Protein AF-A0A0M4CS34-F1 (afdb_monomer)

pLDDT: mean 76.52, std 19.03, range [37.66, 98.19]

Sequence (220 aa):
MRAPSSALLLTALFAYSAVMISLTMLKSFFVIGLLWVPGAHRHRSISVVPLDDFVESGSWFSPLFGYGGNFAFFVPFGVLLYALLKVSGEKHDEIAGTTQARNVVLKTTLIGAGFSLVIEVAQYLFRLGYSDIDDIIFNTLGAACGAVIAKFCGPRLYKVWVWLASALAVVFAILVALGPRLGDPDKVVELSSEAQTASRESTPPDSASAAPISLREEIY

Radius of gyration: 25.36 Å; Cα contacts (8 Å, |Δi|>4): 216; chains: 1; bounding box: 74×35×86 Å

Structure (mmCIF, N/CA/C/O backbone):
data_AF-A0A0M4CS34-F1
#
_entry.id   AF-A0A0M4CS34-F1
#
loop_
_atom_site.group_PDB
_atom_site.id
_atom_site.type_symbol
_atom_site.label_atom_id
_atom_site.label_alt_id
_atom_site.label_comp_id
_atom_site.label_asym_id
_atom_site.label_entity_id
_atom_site.label_seq_id
_atom_site.pdbx_PDB_ins_code
_atom_site.Cartn_x
_atom_site.Cartn_y
_atom_site.Cartn_z
_atom_site.occupancy
_atom_site.B_iso_or_equiv
_atom_site.auth_seq_id
_atom_site.auth_comp_id
_atom_site.auth_asym_id
_atom_site.auth_atom_id
_atom_site.pdbx_PDB_model_num
ATOM 1 N N . MET A 1 1 ? -23.239 1.021 10.824 1.00 60.56 1 MET A N 1
ATOM 2 C CA . MET A 1 1 ? -22.563 -0.249 10.466 1.00 60.56 1 MET A CA 1
ATOM 3 C C . MET A 1 1 ? -21.329 -0.437 11.342 1.00 60.56 1 MET A C 1
ATOM 5 O O . MET A 1 1 ? -20.560 0.509 11.451 1.00 60.56 1 MET A O 1
ATOM 9 N N . ARG A 1 2 ? -21.154 -1.614 11.964 1.00 77.19 2 ARG A N 1
ATOM 10 C CA . ARG A 1 2 ? -19.943 -1.974 12.737 1.00 77.19 2 ARG A CA 1
ATOM 11 C C . ARG A 1 2 ? -18.725 -2.124 11.819 1.00 77.19 2 ARG A C 1
ATOM 13 O O . ARG A 1 2 ? -18.918 -2.480 10.656 1.00 77.19 2 ARG A O 1
ATOM 20 N N . ALA A 1 3 ? -17.522 -1.875 12.336 1.00 85.00 3 ALA A N 1
ATOM 21 C CA . ALA A 1 3 ? -16.258 -2.140 11.644 1.00 85.00 3 ALA A CA 1
ATOM 22 C C . ALA A 1 3 ? -16.147 -3.625 11.219 1.00 85.00 3 ALA A C 1
ATOM 24 O O . ALA A 1 3 ? -16.807 -4.476 11.826 1.00 85.00 3 ALA A O 1
ATOM 25 N N . PRO A 1 4 ? -15.372 -3.959 10.169 1.00 91.31 4 PRO A N 1
ATOM 26 C CA . PRO A 1 4 ? -15.050 -5.351 9.854 1.00 91.31 4 PRO A CA 1
ATOM 27 C C . PRO A 1 4 ? -14.252 -6.003 10.996 1.00 91.31 4 PRO A C 1
ATOM 29 O O . PRO A 1 4 ? -13.632 -5.314 11.805 1.00 91.31 4 PRO A O 1
ATOM 32 N N . SER A 1 5 ? -14.271 -7.336 11.075 1.00 93.50 5 SER A N 1
ATOM 33 C CA . SER A 1 5 ? -13.477 -8.063 12.070 1.00 93.50 5 SER A CA 1
ATOM 34 C C . SER A 1 5 ? -11.976 -7.933 11.781 1.00 93.50 5 SER A C 1
ATOM 36 O O . SER A 1 5 ? -11.568 -7.820 10.624 1.00 93.50 5 SER A O 1
ATOM 38 N N . SER A 1 6 ? -11.138 -8.003 12.824 1.00 93.50 6 SER A N 1
ATOM 39 C CA . SER A 1 6 ? -9.672 -7.991 12.678 1.00 93.50 6 SER A CA 1
ATOM 40 C C . SER A 1 6 ? -9.173 -9.090 11.736 1.00 93.50 6 SER A C 1
ATOM 42 O O . SER A 1 6 ? -8.264 -8.849 10.954 1.00 93.50 6 SER A O 1
ATOM 44 N N . ALA A 1 7 ? -9.799 -10.273 11.766 1.00 95.06 7 ALA A N 1
ATOM 45 C CA . ALA A 1 7 ? -9.441 -11.380 10.884 1.00 95.06 7 ALA A CA 1
ATOM 46 C C . ALA A 1 7 ? -9.687 -11.032 9.409 1.00 95.06 7 ALA A C 1
ATOM 48 O O . ALA A 1 7 ? -8.809 -11.23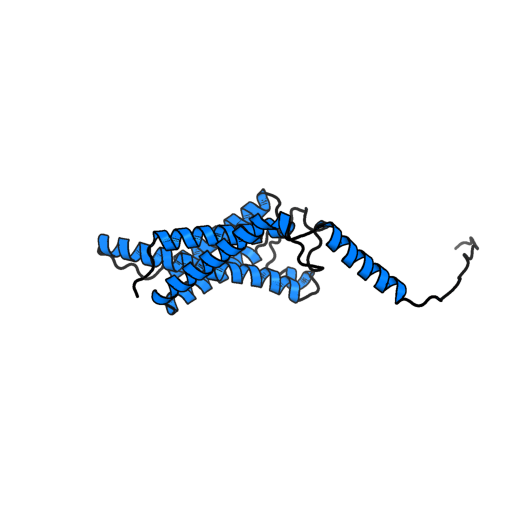6 8.583 1.00 95.06 7 ALA A O 1
ATOM 49 N N . LEU A 1 8 ? -10.836 -10.425 9.089 1.00 95.56 8 LEU A N 1
ATOM 50 C CA . LEU A 1 8 ? -11.153 -10.016 7.721 1.00 95.56 8 LEU A CA 1
ATOM 51 C C . LEU A 1 8 ? -10.202 -8.921 7.215 1.00 95.56 8 LEU A C 1
ATOM 53 O O . LEU A 1 8 ? -9.762 -8.965 6.070 1.00 95.56 8 LEU A O 1
ATOM 57 N N . LEU A 1 9 ? -9.864 -7.955 8.077 1.00 96.69 9 LEU A N 1
ATOM 58 C CA . LEU A 1 9 ? -8.871 -6.922 7.771 1.00 96.69 9 LEU A CA 1
ATOM 59 C C . LEU A 1 9 ? -7.487 -7.523 7.519 1.00 96.69 9 LEU A C 1
ATOM 61 O O . LEU A 1 9 ? -6.829 -7.135 6.560 1.00 96.69 9 LEU A O 1
ATOM 65 N N . LEU A 1 10 ? -7.069 -8.482 8.347 1.00 97.12 10 LEU A N 1
ATOM 66 C CA . LEU A 1 10 ? -5.798 -9.182 8.191 1.00 97.12 10 LEU A CA 1
ATOM 67 C C . LEU A 1 10 ? -5.754 -9.980 6.883 1.00 97.12 10 LEU A C 1
ATOM 69 O O . LEU A 1 10 ? -4.770 -9.890 6.157 1.00 97.12 10 LEU A O 1
ATOM 73 N N . THR A 1 11 ? -6.822 -10.711 6.551 1.00 97.38 11 THR A N 1
ATOM 74 C CA . THR A 1 11 ? -6.917 -11.458 5.290 1.00 97.38 11 THR A CA 1
ATOM 75 C C . THR A 1 11 ? -6.851 -10.528 4.081 1.00 97.38 11 THR A C 1
ATOM 77 O O . THR A 1 11 ? -6.089 -10.794 3.156 1.00 97.38 11 THR A O 1
ATOM 80 N N . ALA A 1 12 ? -7.602 -9.422 4.090 1.00 97.31 12 ALA A N 1
ATOM 81 C CA . ALA A 1 12 ? -7.579 -8.452 2.998 1.00 97.31 12 ALA A CA 1
ATOM 82 C C . ALA A 1 12 ? -6.213 -7.766 2.863 1.00 97.31 12 ALA A C 1
ATOM 84 O O . ALA A 1 12 ? -5.724 -7.605 1.748 1.00 97.31 12 ALA A O 1
ATOM 85 N N . LEU A 1 13 ? -5.581 -7.404 3.986 1.00 97.88 13 LEU A N 1
ATOM 86 C CA . LEU A 1 13 ? -4.232 -6.843 4.006 1.00 97.88 13 LEU A CA 1
ATOM 87 C C . LEU A 1 13 ? -3.225 -7.827 3.410 1.00 97.88 13 LEU A C 1
ATOM 89 O O . LEU A 1 13 ? -2.469 -7.446 2.528 1.00 97.88 13 LEU A O 1
ATOM 93 N N . PHE A 1 14 ? -3.251 -9.091 3.836 1.00 97.31 14 PHE A N 1
ATOM 94 C CA . PHE A 1 14 ? -2.357 -10.121 3.313 1.00 97.31 14 PHE A CA 1
ATOM 95 C C . PHE A 1 14 ? -2.558 -10.348 1.809 1.00 97.31 14 PHE A C 1
ATOM 97 O O . PHE A 1 14 ? -1.589 -10.349 1.053 1.00 97.31 14 PHE A O 1
ATOM 104 N N . ALA A 1 15 ? -3.811 -10.485 1.362 1.00 96.56 15 ALA A N 1
ATOM 105 C CA . ALA A 1 15 ? -4.134 -10.664 -0.050 1.00 96.56 15 ALA A CA 1
ATOM 106 C C . ALA A 1 15 ? -3.674 -9.465 -0.895 1.00 96.56 15 ALA A C 1
ATOM 108 O O . ALA A 1 15 ? -3.043 -9.647 -1.933 1.00 96.56 15 ALA A O 1
ATOM 109 N N . TYR A 1 16 ? -3.926 -8.240 -0.428 1.00 97.19 16 TYR A N 1
ATOM 110 C CA . TYR A 1 16 ? -3.472 -7.025 -1.100 1.00 97.19 16 TYR A CA 1
ATOM 111 C C . TYR A 1 16 ? -1.946 -6.914 -1.126 1.00 97.19 16 TYR A C 1
ATOM 113 O O . TYR A 1 16 ? -1.374 -6.614 -2.168 1.00 97.19 16 TYR A O 1
ATOM 121 N N . SER A 1 17 ? -1.271 -7.204 -0.010 1.00 95.94 17 SER A N 1
ATOM 122 C CA . SER A 1 17 ? 0.190 -7.229 0.057 1.00 95.94 17 SER A CA 1
ATOM 123 C C . SER A 1 17 ? 0.785 -8.243 -0.915 1.00 95.94 17 SER A C 1
ATOM 125 O O . SER A 1 17 ? 1.790 -7.935 -1.541 1.00 95.94 17 SER A O 1
ATOM 127 N N . ALA A 1 18 ? 0.161 -9.411 -1.101 1.00 93.62 18 ALA A N 1
ATOM 128 C CA . ALA A 1 18 ? 0.607 -10.394 -2.086 1.00 93.62 18 ALA A CA 1
ATOM 129 C C . ALA A 1 18 ? 0.491 -9.864 -3.526 1.00 93.62 18 ALA A C 1
ATOM 131 O O . ALA A 1 18 ? 1.426 -10.029 -4.308 1.00 93.62 18 ALA A O 1
ATOM 132 N N . VAL A 1 19 ? -0.610 -9.182 -3.867 1.00 92.38 19 VAL A N 1
ATOM 133 C CA . VAL A 1 19 ? -0.766 -8.506 -5.170 1.00 92.38 19 VAL A CA 1
ATOM 134 C C . VAL A 1 19 ? 0.295 -7.427 -5.344 1.00 92.38 19 VAL A C 1
ATOM 136 O O . VAL A 1 19 ? 0.973 -7.394 -6.364 1.00 92.38 19 VAL A O 1
ATOM 139 N N . MET A 1 20 ? 0.462 -6.568 -4.340 1.00 91.44 20 MET A N 1
ATOM 140 C CA . MET A 1 20 ? 1.410 -5.461 -4.367 1.00 91.44 20 MET A CA 1
ATOM 141 C C . MET A 1 20 ? 2.844 -5.959 -4.553 1.00 91.44 20 MET A C 1
ATOM 143 O O . MET A 1 20 ? 3.502 -5.526 -5.488 1.00 91.44 20 MET A O 1
ATOM 147 N N . ILE A 1 21 ? 3.289 -6.921 -3.733 1.00 89.00 21 ILE A N 1
ATOM 148 C CA . ILE A 1 21 ? 4.596 -7.582 -3.864 1.00 89.00 21 ILE A CA 1
ATOM 149 C C . ILE A 1 21 ? 4.744 -8.198 -5.254 1.00 89.00 21 ILE A C 1
ATOM 151 O O . ILE A 1 21 ? 5.795 -8.076 -5.877 1.00 89.00 21 ILE A O 1
ATOM 155 N N . SER A 1 22 ? 3.694 -8.851 -5.758 1.00 86.12 22 SER A N 1
ATOM 156 C CA . SER A 1 22 ? 3.752 -9.451 -7.087 1.00 86.12 22 SER A CA 1
ATOM 157 C C . SER A 1 22 ? 3.984 -8.380 -8.151 1.00 86.12 22 SER A C 1
ATOM 159 O O . SER A 1 22 ? 4.877 -8.521 -8.971 1.00 86.12 22 SER A O 1
ATOM 161 N N . LEU A 1 23 ? 3.245 -7.273 -8.121 1.00 81.62 23 LEU A N 1
ATOM 162 C CA . LEU A 1 23 ? 3.381 -6.198 -9.106 1.00 81.62 23 LEU A CA 1
ATOM 163 C C . LEU A 1 23 ? 4.698 -5.415 -8.976 1.00 81.62 23 LEU A C 1
ATOM 165 O O . LEU A 1 23 ? 5.234 -4.976 -9.992 1.00 81.62 23 LEU A O 1
ATOM 169 N N . THR A 1 24 ? 5.248 -5.259 -7.767 1.00 77.06 24 THR A N 1
ATOM 170 C CA . THR A 1 24 ? 6.527 -4.559 -7.553 1.00 77.06 24 THR A CA 1
ATOM 171 C C . THR A 1 24 ? 7.737 -5.433 -7.879 1.00 77.06 24 THR A C 1
ATOM 173 O O . THR A 1 24 ? 8.716 -4.937 -8.433 1.00 77.06 24 THR A O 1
ATOM 176 N N . MET A 1 25 ? 7.678 -6.740 -7.600 1.00 71.25 25 MET A N 1
ATOM 177 C CA . MET A 1 25 ? 8.789 -7.671 -7.846 1.00 71.25 25 MET A CA 1
ATOM 178 C C . MET A 1 25 ? 8.748 -8.314 -9.239 1.00 71.25 25 MET A C 1
ATOM 180 O O . MET A 1 25 ? 9.804 -8.598 -9.799 1.00 71.25 25 MET A O 1
ATOM 184 N N . LEU A 1 26 ? 7.564 -8.531 -9.828 1.00 62.56 26 LEU A N 1
ATOM 185 C CA . LEU A 1 26 ? 7.421 -9.071 -11.191 1.00 62.56 26 LEU A CA 1
ATOM 186 C C . LEU A 1 26 ? 7.382 -7.982 -12.272 1.00 62.56 26 LEU A C 1
ATOM 188 O O . LEU A 1 26 ? 7.149 -8.298 -13.438 1.00 62.56 26 LEU A O 1
ATOM 192 N N . LYS A 1 27 ? 7.646 -6.713 -11.935 1.00 59.00 27 LYS A N 1
ATOM 193 C CA . LYS A 1 27 ? 7.733 -5.607 -12.908 1.00 59.00 27 LYS A CA 1
ATOM 194 C C . LYS A 1 27 ? 8.716 -5.923 -14.051 1.00 59.00 27 LYS A C 1
ATOM 196 O O . LYS A 1 27 ? 8.474 -5.559 -15.192 1.00 59.00 27 LYS A O 1
ATOM 201 N N . SER A 1 28 ? 9.754 -6.713 -13.768 1.00 47.69 28 SER A N 1
ATOM 202 C CA . SER A 1 28 ? 10.736 -7.224 -14.737 1.00 47.69 28 SER A CA 1
ATOM 203 C C . SER A 1 28 ? 10.210 -8.286 -15.721 1.00 47.69 28 SER A C 1
ATOM 205 O O . SER A 1 28 ? 10.886 -8.574 -16.709 1.00 47.69 28 SER A O 1
ATOM 207 N N . PHE A 1 29 ? 9.016 -8.845 -15.498 1.00 45.47 29 PHE A N 1
ATOM 208 C CA . PHE A 1 29 ? 8.380 -9.855 -16.356 1.00 45.47 29 PHE A CA 1
ATOM 209 C C . PHE A 1 29 ? 7.168 -9.325 -17.145 1.00 45.47 29 PHE A C 1
ATOM 211 O O . PHE A 1 29 ? 6.714 -10.002 -18.066 1.00 45.47 29 PHE A O 1
ATOM 218 N N . PHE A 1 30 ? 6.651 -8.129 -16.830 1.00 43.69 30 PHE A N 1
ATOM 219 C CA . PHE A 1 30 ? 5.511 -7.522 -17.528 1.00 43.69 30 PHE A CA 1
ATOM 220 C C . PHE A 1 30 ? 5.966 -6.390 -18.459 1.00 43.69 30 PHE A C 1
ATOM 222 O O . PHE A 1 30 ? 6.370 -5.321 -18.012 1.00 43.69 30 PHE A O 1
ATOM 229 N N . VAL A 1 31 ? 5.858 -6.607 -19.772 1.00 41.91 31 VAL A N 1
ATOM 230 C CA . VAL A 1 31 ? 6.093 -5.575 -20.793 1.00 41.91 31 VAL A CA 1
ATOM 231 C C . VAL A 1 31 ? 4.802 -4.788 -21.003 1.00 41.91 31 VAL A C 1
ATOM 233 O O . VAL A 1 31 ? 3.863 -5.279 -21.627 1.00 41.91 31 VAL A O 1
ATOM 236 N N . ILE A 1 32 ? 4.735 -3.560 -20.494 1.00 44.47 32 ILE A N 1
ATOM 237 C CA . ILE A 1 32 ? 3.656 -2.628 -20.848 1.00 44.47 32 ILE A CA 1
ATOM 238 C C . ILE A 1 32 ? 4.088 -1.876 -22.120 1.00 44.47 32 ILE A C 1
ATOM 240 O O . ILE A 1 32 ? 4.654 -0.790 -22.053 1.00 44.47 32 ILE A O 1
ATOM 244 N N . GLY A 1 33 ? 3.856 -2.461 -23.300 1.00 48.59 33 GLY A N 1
ATOM 245 C CA . GLY A 1 33 ? 4.145 -1.820 -24.596 1.00 48.59 33 GLY A CA 1
ATOM 246 C C . GLY A 1 33 ? 5.621 -1.417 -24.793 1.00 48.59 33 GLY A C 1
ATOM 247 O O . GLY A 1 33 ? 6.521 -2.160 -24.422 1.00 48.59 33 GLY A O 1
ATOM 248 N N . LEU A 1 34 ? 5.872 -0.229 -25.365 1.00 43.72 34 LEU A N 1
ATOM 249 C CA . LEU A 1 34 ? 7.216 0.359 -25.556 1.00 43.72 34 LEU A CA 1
ATOM 250 C C . LEU A 1 34 ? 7.836 0.957 -24.270 1.00 43.72 34 LEU A C 1
ATOM 252 O O . LEU A 1 34 ? 8.948 1.473 -24.326 1.00 43.72 34 LEU A O 1
ATOM 256 N N . LEU A 1 35 ? 7.144 0.921 -23.121 1.00 44.75 35 LEU A N 1
ATOM 257 C CA . LEU A 1 35 ? 7.610 1.549 -21.870 1.00 44.75 35 LEU A CA 1
ATOM 258 C C . LEU A 1 35 ? 8.6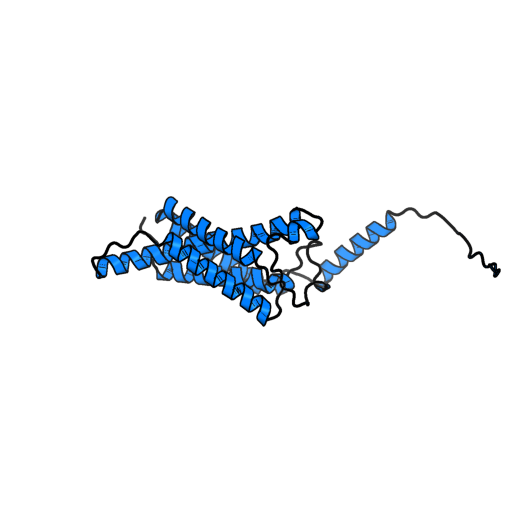75 0.730 -21.127 1.00 44.75 35 LEU A C 1
ATOM 260 O O . LEU A 1 35 ? 9.298 1.246 -20.205 1.00 44.75 35 LEU A O 1
ATOM 264 N N . TRP A 1 36 ? 8.875 -0.541 -21.487 1.00 45.31 36 TRP A N 1
ATOM 265 C CA . TRP A 1 36 ? 9.752 -1.450 -20.748 1.00 45.31 36 TRP A CA 1
ATOM 266 C C . TRP A 1 36 ? 10.590 -2.294 -21.708 1.00 45.31 36 TRP A C 1
ATOM 268 O O . TRP A 1 36 ? 10.045 -3.109 -22.447 1.00 45.31 36 TRP A O 1
ATOM 278 N N . VAL A 1 37 ? 11.919 -2.139 -21.683 1.00 50.78 37 VAL A N 1
ATOM 279 C CA . VAL A 1 37 ? 12.853 -3.009 -22.419 1.00 50.78 37 VAL A CA 1
ATOM 280 C C . VAL A 1 37 ? 13.395 -4.070 -21.449 1.00 50.78 37 VAL A C 1
ATOM 282 O O . VAL A 1 37 ? 14.227 -3.745 -20.597 1.00 50.78 37 VAL A O 1
ATOM 285 N N . PRO A 1 38 ? 12.977 -5.349 -21.554 1.00 49.97 38 PRO A N 1
ATOM 286 C CA . PRO A 1 38 ? 13.363 -6.410 -20.611 1.00 49.97 38 PRO A CA 1
ATOM 287 C C . PRO A 1 38 ? 14.878 -6.643 -20.516 1.00 49.97 38 PRO A C 1
ATOM 289 O O . PRO A 1 38 ? 15.381 -7.095 -19.489 1.00 49.97 38 PRO A O 1
ATOM 292 N N . GLY A 1 39 ? 15.614 -6.325 -21.588 1.00 48.72 39 GLY A N 1
ATOM 293 C CA . GLY A 1 39 ? 17.062 -6.517 -21.685 1.00 48.72 39 GLY A CA 1
ATOM 294 C C . GLY A 1 39 ? 17.905 -5.555 -20.841 1.00 48.72 39 GLY A C 1
ATOM 295 O O . GLY A 1 39 ? 19.047 -5.883 -20.539 1.00 48.72 39 GLY A O 1
ATOM 296 N N . ALA A 1 40 ? 17.359 -4.410 -20.415 1.00 50.78 40 ALA A N 1
ATOM 297 C CA . ALA A 1 40 ? 18.118 -3.382 -19.691 1.00 50.78 40 ALA A CA 1
ATOM 298 C C . ALA A 1 40 ? 18.180 -3.597 -18.161 1.00 50.78 40 ALA A C 1
ATOM 300 O O . ALA A 1 40 ? 18.940 -2.920 -17.482 1.00 50.78 40 ALA A O 1
ATOM 301 N N . HIS A 1 41 ? 17.405 -4.538 -17.604 1.00 47.72 41 HIS A N 1
ATOM 302 C CA . HIS A 1 41 ? 17.133 -4.605 -16.156 1.00 47.72 41 HIS A CA 1
ATOM 303 C C . HIS A 1 41 ? 17.713 -5.839 -15.433 1.00 47.72 41 HIS A C 1
ATOM 305 O O . HIS A 1 41 ? 17.336 -6.134 -14.303 1.00 47.72 41 HIS A O 1
ATOM 311 N N . ARG A 1 42 ? 18.661 -6.572 -16.038 1.00 49.00 42 ARG A N 1
ATOM 312 C CA . ARG A 1 42 ? 19.405 -7.661 -15.360 1.00 49.00 42 ARG A CA 1
ATOM 313 C C . ARG A 1 42 ? 20.716 -7.184 -14.726 1.00 49.00 42 ARG A C 1
ATOM 315 O O . ARG A 1 42 ? 21.711 -7.909 -14.759 1.00 49.00 42 ARG A O 1
ATOM 322 N N . HIS A 1 43 ? 20.775 -5.963 -14.207 1.00 47.91 43 HIS A N 1
ATOM 323 C CA . HIS A 1 43 ? 21.965 -5.437 -13.531 1.00 47.91 43 HIS A CA 1
ATOM 324 C C . HIS A 1 43 ? 21.613 -5.078 -12.088 1.00 47.91 43 HIS A C 1
ATOM 326 O O . HIS A 1 43 ? 20.528 -4.584 -11.807 1.00 47.91 43 HIS A O 1
ATOM 332 N N . ARG A 1 44 ? 22.517 -5.409 -11.158 1.00 54.34 44 ARG A N 1
ATOM 333 C CA . ARG A 1 44 ? 22.397 -5.040 -9.745 1.00 54.34 44 ARG A CA 1
ATOM 334 C C . ARG A 1 44 ? 22.848 -3.592 -9.616 1.00 54.34 44 ARG A C 1
ATOM 336 O O . ARG A 1 44 ? 24.049 -3.335 -9.592 1.00 54.34 44 ARG A O 1
ATOM 343 N N . SER A 1 45 ? 21.896 -2.685 -9.528 1.00 59.72 45 SER A N 1
ATOM 344 C CA . SER A 1 45 ? 22.121 -1.255 -9.351 1.00 59.72 45 SER A CA 1
ATOM 345 C C . SER A 1 45 ? 21.382 -0.781 -8.105 1.00 59.72 45 SER A C 1
ATOM 347 O O . SER A 1 45 ? 20.289 -1.255 -7.787 1.00 59.72 45 SER A O 1
ATOM 349 N N . ILE A 1 46 ? 22.038 0.101 -7.358 1.00 59.59 46 ILE A N 1
ATOM 350 C CA . ILE A 1 46 ? 21.466 0.769 -6.194 1.00 59.59 46 ILE A CA 1
ATOM 351 C C . ILE A 1 46 ? 21.483 2.257 -6.520 1.00 59.59 46 ILE A C 1
ATOM 353 O O . ILE A 1 46 ? 22.566 2.796 -6.758 1.00 59.59 46 ILE A O 1
ATOM 357 N N . SER A 1 47 ? 20.316 2.898 -6.503 1.00 68.00 47 SER A N 1
ATOM 358 C CA . SER A 1 47 ? 20.228 4.356 -6.468 1.00 68.00 47 SER A CA 1
ATOM 359 C C . SER A 1 47 ? 20.118 4.804 -5.014 1.00 68.00 47 SER A C 1
ATOM 361 O O . SER A 1 47 ? 19.212 4.405 -4.284 1.00 68.00 47 SER A O 1
ATOM 363 N N . VAL A 1 48 ? 21.099 5.581 -4.556 1.00 71.06 48 VAL A N 1
ATOM 364 C CA . VAL A 1 48 ? 21.112 6.159 -3.197 1.00 71.06 48 VAL A CA 1
ATOM 365 C C . VAL A 1 48 ? 20.877 7.670 -3.245 1.00 71.06 48 VAL A C 1
ATOM 367 O O . VAL A 1 48 ? 20.722 8.301 -2.200 1.00 71.06 48 VAL A O 1
ATOM 370 N N . VAL A 1 49 ? 20.884 8.260 -4.442 1.00 70.81 49 VAL A N 1
ATOM 371 C CA . VAL A 1 49 ? 20.644 9.685 -4.650 1.00 70.81 49 VAL A CA 1
ATOM 372 C C . VAL A 1 49 ? 19.134 9.868 -4.787 1.00 70.81 49 VAL A C 1
ATOM 374 O O . VAL A 1 49 ? 18.553 9.330 -5.721 1.00 70.81 49 VAL A O 1
ATOM 377 N N . PRO A 1 50 ? 18.473 10.590 -3.868 1.00 72.56 50 PRO A N 1
ATOM 378 C CA . PRO A 1 50 ? 17.042 10.817 -3.988 1.00 72.56 50 PRO A CA 1
ATOM 379 C C . PRO A 1 50 ? 16.722 11.655 -5.228 1.00 72.56 50 PRO A C 1
ATOM 381 O O . PRO A 1 50 ? 17.381 12.671 -5.466 1.00 72.56 50 PRO A O 1
ATOM 384 N N . LEU A 1 51 ? 15.654 11.287 -5.933 1.00 72.06 51 LEU A N 1
ATOM 385 C CA . LEU A 1 51 ? 15.108 11.960 -7.114 1.00 72.06 51 LEU A CA 1
ATOM 386 C C . LEU A 1 51 ? 16.035 11.960 -8.341 1.00 72.06 51 LEU A C 1
ATOM 388 O O . LEU A 1 51 ? 15.887 12.821 -9.214 1.00 72.06 51 LEU A O 1
ATOM 392 N N . ASP A 1 52 ? 16.965 11.009 -8.425 1.00 71.19 52 ASP A N 1
ATOM 393 C CA . ASP A 1 52 ? 17.951 10.924 -9.513 1.00 71.19 52 ASP A CA 1
ATOM 394 C C . ASP A 1 52 ? 17.285 10.695 -10.882 1.00 71.19 52 ASP A C 1
ATOM 396 O O . ASP A 1 52 ? 17.667 11.305 -11.886 1.00 71.19 52 ASP A O 1
ATOM 400 N N . ASP A 1 53 ? 16.177 9.941 -10.919 1.00 62.75 53 ASP A N 1
ATOM 401 C CA . ASP A 1 53 ? 15.460 9.646 -12.166 1.00 62.75 53 ASP A CA 1
ATOM 402 C C . ASP A 1 53 ? 14.901 10.906 -12.846 1.00 62.75 53 ASP A C 1
ATOM 404 O O . ASP A 1 53 ? 14.749 10.934 -14.072 1.00 62.75 53 ASP A O 1
ATOM 408 N N . PHE A 1 54 ? 14.593 11.974 -12.096 1.00 61.75 54 PHE A N 1
ATOM 409 C CA . PHE A 1 54 ? 14.157 13.246 -12.693 1.00 61.75 54 PHE A CA 1
ATOM 410 C C . PHE A 1 54 ? 15.272 13.945 -13.474 1.00 61.75 54 PHE A C 1
ATOM 412 O O . PHE A 1 54 ? 14.977 14.744 -14.366 1.00 61.75 54 PHE A O 1
ATOM 419 N N . VAL A 1 55 ? 16.530 13.660 -13.142 1.00 64.25 55 VAL A N 1
ATOM 420 C CA . VAL A 1 55 ? 17.710 14.260 -13.764 1.00 64.25 55 VAL A CA 1
ATOM 421 C C . VAL A 1 55 ? 18.233 13.367 -14.891 1.00 64.25 55 VAL A C 1
ATOM 423 O O . VAL A 1 55 ? 18.585 13.882 -15.952 1.00 64.25 55 VAL A O 1
ATOM 426 N N . GLU A 1 56 ? 18.224 12.044 -14.708 1.00 61.28 56 GLU A N 1
ATOM 427 C CA . GLU A 1 56 ? 18.818 11.097 -15.661 1.00 61.28 56 GLU A CA 1
ATOM 428 C C . GLU A 1 56 ? 17.885 10.651 -16.799 1.00 61.28 56 GLU A C 1
ATOM 430 O O . GLU A 1 56 ? 18.337 10.445 -17.926 1.00 61.28 56 GLU A O 1
ATOM 435 N N . SER A 1 57 ? 16.577 10.505 -16.557 1.00 59.12 57 SER A N 1
ATOM 436 C CA . SER A 1 57 ? 15.690 9.794 -17.501 1.00 59.12 57 SER A CA 1
ATOM 437 C C . SER A 1 57 ? 15.323 10.573 -18.773 1.00 59.12 57 SER A C 1
ATOM 439 O O . SER A 1 57 ? 14.694 10.019 -19.678 1.00 59.12 57 SER A O 1
ATOM 441 N N . GLY A 1 58 ? 15.645 11.870 -18.848 1.00 60.62 58 GLY A N 1
ATOM 442 C CA . GLY A 1 58 ? 15.286 12.744 -19.973 1.00 60.62 58 GLY A CA 1
ATOM 443 C C . GLY A 1 58 ? 13.773 12.927 -20.198 1.00 60.62 58 GLY A C 1
ATOM 444 O O . GLY A 1 58 ? 13.378 13.639 -21.122 1.00 60.62 58 GLY A O 1
ATOM 445 N N . SER A 1 59 ? 12.911 12.318 -19.368 1.00 69.44 59 SER A N 1
ATOM 446 C CA . SER A 1 59 ? 11.450 12.415 -19.444 1.00 69.44 59 SER A CA 1
ATOM 447 C C . SER A 1 59 ? 10.839 12.571 -18.050 1.00 69.44 59 SER A C 1
ATOM 449 O O . SER A 1 59 ? 11.130 11.814 -17.135 1.00 69.44 59 SER A O 1
ATOM 451 N N . TRP A 1 60 ? 9.915 13.512 -17.882 1.00 70.25 60 TRP A N 1
ATOM 452 C CA . TRP A 1 60 ? 9.218 13.715 -16.603 1.00 70.25 60 TRP A CA 1
ATOM 453 C C . TRP A 1 60 ? 8.177 12.619 -16.295 1.00 70.25 60 TRP A C 1
ATOM 455 O O . TRP A 1 60 ? 7.687 12.525 -15.170 1.00 70.25 60 TRP A O 1
ATOM 465 N N . PHE A 1 61 ? 7.821 11.796 -17.289 1.00 70.88 61 PHE A N 1
ATOM 466 C CA . PHE A 1 61 ? 6.766 10.785 -17.184 1.00 70.88 61 PHE A CA 1
ATOM 467 C C . PHE A 1 61 ? 7.235 9.496 -16.495 1.00 70.88 61 PHE A C 1
ATOM 469 O O . PHE A 1 61 ? 6.489 8.933 -15.693 1.00 70.88 61 PHE A O 1
ATOM 476 N N . SER A 1 62 ? 8.463 9.040 -16.766 1.00 68.88 62 SER A N 1
ATOM 477 C CA . SER A 1 62 ? 9.006 7.811 -16.163 1.00 68.88 62 SER A CA 1
ATOM 478 C C . SER A 1 62 ? 9.128 7.901 -14.631 1.00 68.88 62 SER A C 1
ATOM 480 O O . SER A 1 62 ? 8.567 7.036 -13.951 1.00 68.88 62 SER A O 1
ATOM 482 N N . PRO A 1 63 ? 9.720 8.971 -14.057 1.00 72.19 63 PRO A N 1
ATOM 483 C CA . PRO A 1 63 ? 9.813 9.131 -12.605 1.00 72.19 63 PRO A CA 1
ATOM 484 C C . PRO A 1 63 ? 8.432 9.282 -11.958 1.00 72.19 63 PRO A C 1
ATOM 486 O O . PRO A 1 63 ? 8.157 8.700 -10.912 1.00 72.19 63 PRO A O 1
ATOM 489 N N . LEU A 1 64 ? 7.505 10.001 -12.609 1.00 75.31 64 LEU A N 1
ATOM 490 C CA . LEU A 1 64 ? 6.131 10.140 -12.120 1.00 75.31 64 LEU A CA 1
ATOM 491 C C . LEU A 1 64 ? 5.421 8.783 -12.020 1.00 75.31 64 LEU A C 1
ATOM 493 O O . LEU A 1 64 ? 4.717 8.531 -11.043 1.00 75.31 64 LEU A O 1
ATOM 497 N N . PHE A 1 65 ? 5.593 7.908 -13.013 1.00 74.50 65 PHE A N 1
ATOM 498 C CA . PHE A 1 65 ? 4.990 6.578 -13.000 1.00 74.50 65 PHE A CA 1
ATOM 499 C C . PHE A 1 65 ? 5.670 5.639 -11.990 1.00 74.50 65 PHE A C 1
ATOM 501 O O . PHE A 1 65 ? 4.986 4.842 -11.346 1.00 74.50 65 PHE A O 1
ATOM 508 N N . GLY A 1 66 ? 6.990 5.749 -11.814 1.00 79.50 66 GLY A N 1
ATOM 509 C CA . GLY A 1 66 ? 7.743 5.026 -10.787 1.00 79.50 66 GLY A CA 1
ATOM 510 C C . GLY A 1 66 ? 7.308 5.425 -9.378 1.00 79.50 66 GLY A C 1
ATOM 511 O O . GLY A 1 66 ? 6.605 4.675 -8.695 1.00 79.50 66 GLY A O 1
ATOM 512 N N . TYR A 1 67 ? 7.646 6.651 -8.985 1.00 83.44 67 TYR A N 1
ATOM 513 C CA . TYR A 1 67 ? 7.388 7.194 -7.653 1.00 83.44 67 TYR A CA 1
ATOM 514 C C . TYR A 1 67 ? 5.895 7.263 -7.327 1.00 83.44 67 TYR A C 1
ATOM 516 O O . TYR A 1 67 ? 5.457 6.879 -6.239 1.00 83.44 67 TYR A O 1
ATOM 524 N N . GLY A 1 68 ? 5.085 7.711 -8.291 1.00 84.62 68 GLY A N 1
ATOM 525 C CA . GLY A 1 68 ? 3.636 7.791 -8.142 1.00 84.62 68 GLY A CA 1
ATOM 526 C C . GLY A 1 68 ? 2.985 6.417 -7.999 1.00 84.62 68 GLY A C 1
ATOM 527 O O . GLY A 1 68 ? 2.070 6.265 -7.190 1.00 84.62 68 GLY A O 1
ATOM 528 N N . GLY A 1 69 ? 3.473 5.405 -8.723 1.00 86.81 69 GLY A N 1
ATOM 529 C CA . GLY A 1 69 ? 2.993 4.028 -8.600 1.00 86.81 69 GLY A CA 1
ATOM 530 C C . GLY A 1 69 ? 3.276 3.433 -7.220 1.00 86.81 69 GLY A C 1
ATOM 531 O O . GLY A 1 69 ? 2.377 2.872 -6.593 1.00 86.81 69 GLY A O 1
ATOM 532 N N . ASN A 1 70 ? 4.493 3.626 -6.716 1.00 90.44 70 ASN A N 1
ATOM 533 C CA . ASN A 1 70 ? 4.924 3.162 -5.396 1.00 90.44 70 ASN A CA 1
ATOM 534 C C . ASN A 1 70 ? 4.118 3.819 -4.265 1.00 90.44 70 ASN A C 1
ATOM 536 O O . ASN A 1 70 ? 3.492 3.135 -3.445 1.00 90.44 70 ASN A O 1
ATOM 540 N N . PHE A 1 71 ? 3.972 5.145 -4.318 1.00 93.81 71 PHE A N 1
ATOM 541 C CA . PHE A 1 71 ? 3.065 5.871 -3.430 1.00 93.81 71 PHE A CA 1
ATOM 542 C C . PHE A 1 71 ? 1.628 5.324 -3.492 1.00 93.81 71 PHE A C 1
ATOM 544 O O . PHE A 1 71 ? 1.025 5.030 -2.455 1.00 93.81 71 PHE A O 1
ATOM 551 N N . ALA A 1 72 ? 1.075 5.156 -4.699 1.00 93.06 72 ALA A N 1
ATOM 552 C CA . ALA A 1 72 ? -0.300 4.708 -4.898 1.00 93.06 72 ALA A CA 1
ATOM 553 C C . ALA A 1 72 ? -0.542 3.293 -4.358 1.00 93.06 72 ALA A C 1
ATOM 555 O O . ALA A 1 72 ? -1.585 3.052 -3.750 1.00 93.06 72 ALA A O 1
ATOM 556 N N . PHE A 1 73 ? 0.413 2.372 -4.511 1.00 93.44 73 PHE A N 1
ATOM 557 C CA . PHE A 1 73 ? 0.299 1.020 -3.968 1.00 93.44 73 PHE A CA 1
ATOM 558 C C . PHE A 1 73 ? 0.273 0.997 -2.439 1.00 93.44 73 PHE A C 1
ATOM 560 O O . PHE A 1 73 ? -0.492 0.226 -1.846 1.00 93.44 73 PHE A O 1
ATOM 567 N N . PHE A 1 74 ? 1.046 1.865 -1.790 1.00 97.00 74 PHE A N 1
ATOM 568 C CA . PHE A 1 74 ? 1.109 1.908 -0.334 1.00 97.00 74 PHE A CA 1
ATOM 569 C C . PHE A 1 74 ? -0.071 2.640 0.324 1.00 97.00 74 PHE A C 1
ATOM 571 O O . PHE A 1 74 ? -0.310 2.435 1.517 1.00 97.00 74 PHE A O 1
ATOM 578 N N . VAL A 1 75 ? -0.866 3.426 -0.414 1.00 97.88 75 VAL A N 1
ATOM 579 C CA . VAL A 1 75 ? -2.068 4.081 0.138 1.00 97.88 75 VAL A CA 1
ATOM 580 C C . VAL A 1 75 ? -3.120 3.062 0.614 1.00 97.88 75 VAL A C 1
ATOM 582 O O . VAL A 1 75 ? -3.472 3.098 1.798 1.00 97.88 75 VAL A O 1
ATOM 585 N N . PRO A 1 76 ? -3.614 2.111 -0.209 1.00 97.19 76 PRO A N 1
ATOM 586 C CA . PRO A 1 76 ? -4.564 1.101 0.262 1.00 97.19 76 PRO A CA 1
ATOM 587 C C . PRO A 1 76 ? -3.970 0.190 1.342 1.00 97.19 76 PRO A C 1
ATOM 589 O O . PRO A 1 76 ? -4.668 -0.157 2.298 1.00 97.19 76 PRO A O 1
ATOM 592 N N . PHE A 1 77 ? -2.675 -0.138 1.243 1.00 98.19 77 PHE A N 1
ATOM 593 C CA . PHE A 1 77 ? -1.952 -0.866 2.290 1.00 98.19 77 PHE A CA 1
ATOM 594 C C . PHE A 1 77 ? -2.016 -0.120 3.633 1.00 98.19 77 PHE A C 1
ATOM 596 O O . PHE A 1 77 ? -2.435 -0.692 4.640 1.00 98.19 77 PHE A O 1
ATOM 603 N N . GLY A 1 78 ? -1.685 1.176 3.643 1.00 97.69 78 GLY A N 1
ATOM 604 C CA . GLY A 1 78 ? -1.740 2.028 4.831 1.00 97.69 78 GLY A CA 1
ATOM 605 C C . GLY A 1 78 ? -3.149 2.144 5.410 1.00 97.69 78 GLY A C 1
ATOM 606 O O . GLY A 1 78 ? -3.321 2.099 6.629 1.00 97.69 78 GLY A O 1
ATOM 607 N N . VAL A 1 79 ? -4.179 2.219 4.559 1.00 97.94 79 VAL A N 1
ATOM 608 C CA . VAL A 1 79 ? -5.578 2.230 5.011 1.00 97.94 79 VAL A CA 1
ATOM 609 C C . VAL A 1 79 ? -5.947 0.936 5.741 1.00 97.94 79 VAL A C 1
ATOM 611 O O . VAL A 1 79 ? -6.489 0.982 6.850 1.00 97.94 79 VAL A O 1
ATOM 614 N N . LEU A 1 80 ? -5.663 -0.218 5.129 1.00 97.81 80 LEU A N 1
ATOM 615 C CA . LEU A 1 80 ? -5.989 -1.533 5.687 1.00 97.81 80 LEU A CA 1
ATOM 616 C C . LEU A 1 80 ? -5.218 -1.800 6.982 1.00 97.81 80 LEU A C 1
ATOM 618 O O . LEU A 1 80 ? -5.803 -2.265 7.962 1.00 97.81 80 LEU A O 1
ATOM 622 N N . LEU A 1 81 ? -3.931 -1.449 7.013 1.00 97.81 81 LEU A N 1
ATOM 623 C CA . LEU A 1 81 ? -3.084 -1.603 8.189 1.00 97.81 81 LEU A CA 1
ATOM 624 C C . LEU A 1 81 ? -3.539 -0.697 9.340 1.00 97.81 81 LEU A C 1
ATOM 626 O O . LEU A 1 81 ? -3.673 -1.171 10.469 1.00 97.81 81 LEU A O 1
ATOM 630 N N . TYR A 1 82 ? -3.859 0.573 9.069 1.00 97.12 82 TYR A N 1
ATOM 631 C CA . TYR A 1 82 ? -4.422 1.468 10.083 1.00 97.12 82 TYR A CA 1
ATOM 632 C C . TYR A 1 82 ? -5.722 0.903 10.660 1.00 97.12 82 TYR A C 1
ATOM 634 O O . TYR A 1 82 ? -5.897 0.860 11.880 1.00 97.12 82 TYR A O 1
ATOM 642 N N . ALA A 1 83 ? -6.633 0.447 9.794 1.00 96.00 83 ALA A N 1
ATOM 643 C CA . ALA A 1 83 ? -7.899 -0.139 10.214 1.00 96.00 83 ALA A CA 1
ATOM 644 C C . ALA A 1 83 ? -7.682 -1.388 11.085 1.00 96.00 83 ALA A C 1
ATOM 646 O O . ALA A 1 83 ? -8.323 -1.521 12.128 1.00 96.00 83 ALA A O 1
ATOM 647 N N . LEU A 1 84 ? -6.744 -2.264 10.710 1.00 96.19 84 LEU A N 1
ATOM 648 C CA . LEU A 1 84 ? -6.381 -3.456 11.477 1.00 96.19 84 LEU A CA 1
ATOM 649 C C . LEU A 1 84 ? -5.828 -3.106 12.862 1.00 96.19 84 LEU A C 1
ATOM 651 O O . LEU A 1 84 ? -6.288 -3.666 13.860 1.00 96.19 84 LEU A O 1
ATOM 655 N N . LEU A 1 85 ? -4.868 -2.181 12.931 1.00 94.38 85 LEU A N 1
ATOM 656 C CA . LEU A 1 85 ? -4.240 -1.759 14.183 1.00 94.38 85 LEU A CA 1
ATOM 657 C C . LEU A 1 85 ? -5.233 -1.051 15.101 1.00 94.38 85 LEU A C 1
ATOM 659 O O . LEU A 1 85 ? -5.206 -1.269 16.308 1.00 94.38 85 LEU A O 1
ATOM 663 N N . LYS A 1 86 ? -6.133 -0.241 14.537 1.00 92.56 86 LYS A N 1
ATOM 664 C CA . LYS A 1 86 ? -7.180 0.436 15.299 1.00 92.56 86 LYS A CA 1
ATOM 665 C C . LYS A 1 86 ? -8.186 -0.558 15.876 1.00 92.56 86 LYS A C 1
ATOM 667 O O . LYS A 1 86 ? -8.387 -0.568 17.082 1.00 92.56 86 LYS A O 1
ATOM 672 N N . VAL A 1 87 ? -8.768 -1.426 15.044 1.00 91.25 87 VAL A N 1
ATOM 673 C CA . VAL A 1 87 ? -9.790 -2.397 15.484 1.00 91.25 87 VAL A CA 1
ATOM 674 C C . VAL A 1 87 ? -9.209 -3.426 16.460 1.00 91.25 87 VAL A C 1
ATOM 676 O O . VAL A 1 87 ? -9.890 -3.860 17.386 1.00 91.25 87 VAL A O 1
ATOM 679 N N . SER A 1 88 ? -7.951 -3.831 16.272 1.00 89.38 88 SER A N 1
ATOM 680 C CA . SER A 1 88 ? -7.282 -4.762 17.192 1.00 89.38 88 SER A CA 1
ATOM 681 C C . SER A 1 88 ? -6.840 -4.074 18.485 1.00 89.38 88 SER A C 1
ATOM 683 O O . SER A 1 88 ? -6.937 -4.672 19.551 1.00 89.38 88 SER A O 1
ATOM 685 N N . GLY A 1 89 ? -6.405 -2.813 18.398 1.00 85.88 89 GLY A N 1
ATOM 686 C CA . GLY A 1 89 ? -6.045 -1.991 19.550 1.00 85.88 89 GLY A CA 1
ATOM 687 C C . GLY A 1 89 ? -7.241 -1.667 20.440 1.00 85.88 89 GLY A C 1
ATOM 688 O O . GLY A 1 89 ? -7.131 -1.831 21.644 1.00 85.88 89 GLY A O 1
ATOM 689 N N . GLU A 1 90 ? -8.394 -1.308 19.864 1.00 82.62 90 GLU A N 1
ATOM 690 C CA . GLU A 1 90 ? -9.635 -1.036 20.613 1.00 82.62 90 GLU A CA 1
ATOM 691 C C . GLU A 1 90 ? -10.065 -2.239 21.471 1.00 82.62 90 GLU A C 1
ATOM 693 O O . GLU A 1 90 ? -10.403 -2.065 22.636 1.00 82.62 90 GLU A O 1
ATOM 698 N N . LYS A 1 91 ? -9.967 -3.468 20.940 1.00 78.00 91 LYS A N 1
ATOM 699 C CA . LYS A 1 91 ? -10.238 -4.692 21.718 1.00 78.00 91 LYS A CA 1
ATOM 700 C C . LYS A 1 91 ? -9.274 -4.874 22.887 1.00 78.00 91 LYS A C 1
ATOM 702 O O . LYS A 1 91 ? -9.678 -5.314 23.955 1.00 78.00 91 LYS A O 1
ATOM 707 N N . HIS A 1 92 ? -7.992 -4.600 22.661 1.00 77.00 92 HIS A N 1
ATOM 708 C CA . HIS A 1 92 ? -6.969 -4.753 23.690 1.00 77.00 92 HIS A CA 1
ATOM 709 C C . HIS A 1 92 ? -7.107 -3.681 24.780 1.00 77.00 92 HIS A C 1
ATOM 711 O O . HIS A 1 92 ? -6.987 -3.996 25.958 1.00 77.00 92 HIS A O 1
ATOM 717 N N . ASP A 1 93 ? -7.403 -2.440 24.393 1.00 80.44 93 ASP A N 1
ATOM 718 C CA . ASP A 1 93 ? -7.651 -1.308 25.290 1.00 80.44 93 ASP A CA 1
ATOM 719 C C . ASP A 1 93 ? -8.899 -1.530 26.163 1.00 80.44 93 ASP A C 1
ATOM 721 O O . ASP A 1 93 ? -8.860 -1.260 27.361 1.00 80.44 93 ASP A O 1
ATOM 725 N N . GLU A 1 94 ? -9.970 -2.108 25.604 1.00 76.56 94 GLU A N 1
ATOM 726 C CA . GLU A 1 94 ? -11.169 -2.510 26.357 1.00 76.56 94 GLU A CA 1
ATOM 727 C C . GLU A 1 94 ? -10.853 -3.570 27.427 1.00 76.56 94 GLU A C 1
ATOM 729 O O . GLU A 1 94 ? -11.301 -3.451 28.565 1.00 76.56 94 GLU A O 1
ATOM 734 N N . ILE A 1 95 ? -10.034 -4.575 27.091 1.00 79.69 95 ILE A N 1
ATOM 735 C CA . ILE A 1 95 ? -9.615 -5.633 28.027 1.00 79.69 95 ILE A CA 1
ATOM 736 C C . ILE A 1 95 ? -8.663 -5.089 29.103 1.00 79.69 95 ILE A C 1
ATOM 738 O O . ILE A 1 95 ? -8.749 -5.487 30.263 1.00 79.69 95 ILE A O 1
ATOM 742 N N . ALA A 1 96 ? -7.746 -4.196 28.727 1.00 79.56 96 ALA A N 1
ATOM 743 C CA . ALA A 1 96 ? -6.709 -3.665 29.611 1.00 79.56 96 ALA A CA 1
ATOM 744 C C . ALA A 1 96 ? -7.152 -2.431 30.419 1.00 79.56 96 ALA A C 1
ATOM 746 O O . ALA A 1 96 ? -6.399 -1.965 31.275 1.00 79.56 96 ALA A O 1
ATOM 747 N N . GLY A 1 97 ? -8.341 -1.878 30.155 1.00 73.81 97 GLY A N 1
ATOM 748 C CA . GLY A 1 97 ? -8.809 -0.636 30.778 1.00 73.81 97 GLY A CA 1
ATOM 749 C C . GLY A 1 97 ? -7.969 0.594 30.407 1.00 73.81 97 GLY A C 1
ATOM 750 O O . GLY A 1 97 ? -7.941 1.568 31.157 1.00 73.81 97 GLY A O 1
ATOM 751 N N . THR A 1 98 ? -7.259 0.560 29.276 1.00 67.69 98 THR A N 1
ATOM 752 C CA . THR A 1 98 ? -6.387 1.646 28.803 1.00 67.69 98 THR A CA 1
ATOM 753 C C . THR A 1 98 ? -7.018 2.384 27.627 1.00 67.69 98 THR A C 1
ATOM 755 O O . THR A 1 98 ? -7.860 1.854 26.920 1.00 67.69 98 THR A O 1
ATOM 758 N N . THR A 1 99 ? -6.640 3.641 27.390 1.00 56.56 99 THR A N 1
ATOM 759 C CA . THR A 1 99 ? -7.057 4.378 26.184 1.00 56.56 99 THR A CA 1
ATOM 760 C C . THR A 1 99 ? -5.819 4.942 25.503 1.00 56.56 99 THR A C 1
ATOM 762 O O . THR A 1 99 ? -5.406 6.071 25.769 1.00 56.56 99 THR A O 1
ATOM 765 N N . GLN A 1 100 ? -5.198 4.157 24.620 1.00 54.31 100 GLN A N 1
ATOM 766 C CA . GLN A 1 100 ? -3.958 4.535 23.939 1.00 54.31 100 GLN A CA 1
ATOM 767 C C . GLN A 1 100 ? -4.202 4.849 22.453 1.00 54.31 100 GLN A C 1
ATOM 769 O O . GLN A 1 100 ? -3.556 4.322 21.549 1.00 54.31 100 GLN A O 1
ATOM 774 N N . ALA A 1 101 ? -5.115 5.783 22.177 1.00 55.69 101 ALA A N 1
ATOM 775 C CA . ALA A 1 101 ? -5.558 6.107 20.817 1.00 55.69 101 ALA A CA 1
ATOM 776 C C . ALA A 1 101 ? -4.567 6.946 19.970 1.00 55.69 101 ALA A C 1
ATOM 778 O O . ALA A 1 101 ? -4.815 7.189 18.786 1.00 55.69 101 ALA A O 1
ATOM 779 N N . ARG A 1 102 ? -3.445 7.430 20.526 1.00 61.31 102 ARG A N 1
ATOM 780 C CA . ARG A 1 102 ? -2.725 8.565 19.909 1.00 61.31 102 ARG A CA 1
ATOM 781 C C . ARG A 1 102 ? -1.718 8.214 18.805 1.00 61.31 102 ARG A C 1
ATOM 783 O O . ARG A 1 102 ? -1.461 9.062 17.958 1.00 61.31 102 ARG A O 1
ATOM 790 N N . ASN A 1 103 ? -1.213 6.980 18.726 1.00 85.31 103 ASN A N 1
ATOM 791 C CA . ASN A 1 103 ? -0.058 6.683 17.857 1.00 85.31 103 ASN A CA 1
ATOM 792 C C . ASN A 1 103 ? -0.337 5.704 16.702 1.00 85.31 103 ASN A C 1
ATOM 794 O O . ASN A 1 103 ? 0.608 5.194 16.111 1.00 85.31 103 ASN A O 1
ATOM 798 N N . VAL A 1 104 ? -1.597 5.421 16.347 1.00 92.50 104 VAL A N 1
ATOM 799 C CA . VAL A 1 104 ? -1.901 4.432 15.286 1.00 92.50 104 VAL A CA 1
ATOM 800 C C . VAL A 1 104 ? -1.413 4.890 13.908 1.00 92.50 104 VAL A C 1
ATOM 802 O O . VAL A 1 104 ? -0.879 4.074 13.164 1.00 92.50 104 VAL A O 1
ATOM 805 N N . VAL A 1 105 ? -1.519 6.187 13.583 1.00 94.50 105 VAL A N 1
ATOM 806 C CA . VAL A 1 105 ? -0.982 6.734 12.319 1.00 94.50 105 VAL A CA 1
ATOM 807 C C . VAL A 1 105 ? 0.527 6.521 12.252 1.00 94.50 105 VAL A C 1
ATOM 809 O O . VAL A 1 105 ? 0.997 5.883 11.322 1.00 94.50 105 VAL A O 1
ATOM 812 N N . LEU A 1 106 ? 1.265 6.948 13.282 1.00 94.56 106 LEU A N 1
ATOM 813 C CA . LEU A 1 106 ? 2.717 6.771 13.344 1.00 94.56 106 LEU A CA 1
ATOM 814 C C . LEU A 1 106 ? 3.120 5.292 13.279 1.00 94.56 106 LEU A C 1
ATOM 816 O O . LEU A 1 106 ? 4.012 4.939 12.520 1.00 94.56 106 LEU A O 1
ATOM 820 N N . LYS A 1 107 ? 2.437 4.411 14.023 1.00 95.31 107 LYS A N 1
ATOM 821 C CA . LYS A 1 107 ? 2.670 2.959 13.954 1.00 95.31 107 LYS A CA 1
ATOM 822 C C . LYS A 1 107 ? 2.457 2.424 12.538 1.00 95.31 107 LYS A C 1
ATOM 824 O O . LYS A 1 107 ? 3.272 1.645 12.062 1.00 95.31 107 LYS A O 1
ATOM 829 N N . THR A 1 108 ? 1.394 2.862 11.866 1.00 96.94 108 THR A N 1
ATOM 830 C CA . THR A 1 108 ? 1.101 2.474 10.479 1.00 96.94 108 THR A CA 1
ATOM 831 C C . THR A 1 108 ? 2.208 2.949 9.540 1.00 96.94 108 THR A C 1
ATOM 833 O O . THR A 1 108 ? 2.694 2.160 8.739 1.00 96.94 108 THR A O 1
ATOM 836 N N . THR A 1 109 ? 2.659 4.200 9.680 1.00 97.25 109 THR A N 1
ATOM 837 C CA . THR A 1 109 ? 3.771 4.759 8.898 1.00 97.25 109 THR A CA 1
ATOM 838 C C . THR A 1 109 ? 5.070 3.987 9.118 1.00 97.25 109 THR A C 1
ATOM 840 O O . THR A 1 109 ? 5.720 3.626 8.147 1.00 97.25 109 THR A O 1
ATOM 843 N N . LEU A 1 110 ? 5.433 3.682 10.368 1.00 97.38 110 LEU A N 1
ATOM 844 C CA . LEU A 1 110 ? 6.670 2.960 10.689 1.00 97.38 110 LEU A CA 1
ATOM 845 C C . LEU A 1 110 ? 6.647 1.511 10.195 1.00 97.38 110 LEU A C 1
ATOM 847 O O . LEU A 1 110 ? 7.640 1.031 9.657 1.00 97.38 110 LEU A O 1
ATOM 851 N N . ILE A 1 111 ? 5.514 0.817 10.342 1.00 97.75 111 ILE A N 1
ATOM 852 C CA . ILE A 1 111 ? 5.356 -0.537 9.796 1.00 97.75 111 ILE A CA 1
ATOM 853 C C . ILE A 1 111 ? 5.384 -0.492 8.263 1.00 97.75 111 ILE A C 1
ATOM 855 O O . ILE A 1 111 ? 6.001 -1.358 7.653 1.00 97.75 111 ILE A O 1
ATOM 859 N N . GLY A 1 112 ? 4.780 0.524 7.638 1.00 97.38 112 GLY A N 1
ATOM 860 C CA . GLY A 1 112 ? 4.870 0.747 6.194 1.00 97.38 112 GLY A CA 1
ATOM 861 C C . GLY A 1 112 ? 6.301 0.984 5.715 1.00 97.38 112 GLY A C 1
ATOM 862 O O . GLY A 1 112 ? 6.724 0.343 4.760 1.00 97.38 112 GLY A O 1
ATOM 863 N N . ALA A 1 113 ? 7.070 1.815 6.420 1.00 96.69 113 ALA A N 1
ATOM 864 C CA . ALA A 1 113 ? 8.486 2.035 6.130 1.00 96.69 113 ALA A CA 1
ATOM 865 C C . ALA A 1 113 ? 9.300 0.737 6.248 1.00 96.69 113 ALA A C 1
ATOM 867 O O . ALA A 1 113 ? 10.071 0.403 5.353 1.00 96.69 113 ALA A O 1
ATOM 868 N N . GLY A 1 114 ? 9.078 -0.038 7.317 1.00 97.25 114 GLY A N 1
ATOM 869 C CA . GLY A 1 114 ? 9.719 -1.342 7.494 1.00 97.25 114 GLY A CA 1
ATOM 870 C C . GLY A 1 114 ? 9.339 -2.344 6.402 1.00 97.25 114 GLY A C 1
ATOM 871 O O . GLY A 1 114 ? 10.198 -3.066 5.909 1.00 97.25 114 GLY A O 1
ATOM 872 N N . PHE A 1 115 ? 8.074 -2.364 5.978 1.00 95.75 115 PHE A N 1
ATOM 873 C CA . PHE A 1 115 ? 7.612 -3.220 4.886 1.00 95.75 115 PHE A CA 1
ATOM 874 C C . PHE A 1 115 ? 8.230 -2.822 3.540 1.00 95.75 115 PHE A C 1
ATOM 876 O O . PHE A 1 115 ? 8.655 -3.695 2.788 1.00 95.75 115 PHE A O 1
ATOM 883 N N . SER A 1 116 ? 8.340 -1.517 3.266 1.00 94.44 116 SER A N 1
ATOM 884 C CA . SER A 1 116 ? 9.039 -1.003 2.083 1.00 94.44 116 SER A CA 1
ATOM 885 C C . SER A 1 116 ? 10.509 -1.422 2.071 1.00 94.44 116 SER A C 1
ATOM 887 O O . SER A 1 116 ? 10.982 -1.986 1.092 1.00 94.44 116 SER A O 1
ATOM 889 N N . LEU A 1 117 ? 11.205 -1.267 3.203 1.00 93.00 117 LEU A N 1
ATOM 890 C CA . LEU A 1 117 ? 12.593 -1.706 3.344 1.00 93.00 117 LEU A CA 1
ATOM 891 C C . LEU A 1 117 ? 12.754 -3.212 3.083 1.00 93.00 117 LEU A C 1
ATOM 893 O O . LEU A 1 117 ? 13.728 -3.628 2.465 1.00 93.00 117 LEU A O 1
ATOM 897 N N . VAL A 1 118 ? 11.809 -4.041 3.537 1.00 92.88 118 VAL A N 1
ATOM 898 C CA . VAL A 1 118 ? 11.829 -5.486 3.256 1.00 92.88 118 VAL A CA 1
ATOM 899 C C . VAL A 1 118 ? 11.677 -5.767 1.760 1.00 92.88 118 VAL A C 1
ATOM 901 O O . VAL A 1 118 ? 12.374 -6.647 1.256 1.00 92.88 118 VAL A O 1
ATOM 904 N N . ILE A 1 119 ? 10.808 -5.037 1.050 1.00 89.88 119 ILE A N 1
ATOM 905 C CA . ILE A 1 119 ? 10.653 -5.171 -0.407 1.00 89.88 119 ILE A CA 1
ATOM 906 C C . ILE A 1 119 ? 11.957 -4.805 -1.119 1.00 89.88 119 ILE A C 1
ATOM 908 O O . ILE A 1 119 ? 12.451 -5.616 -1.898 1.00 89.88 119 ILE A O 1
ATOM 912 N N . GLU A 1 120 ? 12.548 -3.660 -0.785 1.00 88.31 120 GLU A N 1
ATOM 913 C CA . GLU A 1 120 ? 13.821 -3.198 -1.352 1.00 88.31 120 GLU A CA 1
ATOM 914 C C . GLU A 1 120 ? 14.953 -4.205 -1.134 1.00 88.31 120 GLU A C 1
ATOM 916 O O . GLU A 1 120 ? 15.636 -4.634 -2.067 1.00 88.31 120 GLU A O 1
ATOM 921 N N . VAL A 1 121 ? 15.114 -4.674 0.109 1.00 86.94 121 VAL A N 1
ATOM 922 C CA . VAL A 1 121 ? 16.115 -5.692 0.449 1.00 86.94 121 VAL A CA 1
ATOM 923 C C . VAL A 1 121 ? 15.856 -6.984 -0.326 1.00 86.94 121 VAL A C 1
ATOM 925 O O . VAL A 1 121 ? 16.804 -7.604 -0.810 1.00 86.94 121 VAL A O 1
ATOM 928 N N . ALA A 1 122 ? 14.598 -7.399 -0.486 1.00 86.38 122 ALA A N 1
ATOM 929 C CA . ALA A 1 122 ? 14.259 -8.576 -1.275 1.00 86.38 122 ALA A CA 1
ATOM 930 C C . ALA A 1 122 ? 14.583 -8.375 -2.766 1.00 86.38 122 ALA A C 1
ATOM 932 O O . ALA A 1 122 ? 15.214 -9.245 -3.366 1.00 86.38 122 ALA A O 1
ATOM 933 N N . GLN A 1 123 ? 14.224 -7.235 -3.363 1.00 81.25 123 GLN A N 1
ATOM 934 C CA . GLN A 1 123 ? 14.554 -6.912 -4.756 1.00 81.25 123 GLN A CA 1
ATOM 935 C C . GLN A 1 123 ? 16.068 -6.930 -4.988 1.00 81.25 123 GLN A C 1
ATOM 937 O O . GLN A 1 123 ? 16.533 -7.542 -5.955 1.00 81.25 123 GLN A O 1
ATOM 942 N N . TYR A 1 124 ? 16.839 -6.368 -4.055 1.00 82.00 124 TYR A N 1
ATOM 943 C CA . TYR A 1 124 ? 18.297 -6.378 -4.089 1.00 82.00 124 TYR A CA 1
ATOM 944 C C . TYR A 1 124 ? 18.898 -7.786 -3.948 1.00 82.00 124 TYR A C 1
ATOM 946 O O . TYR A 1 124 ? 19.770 -8.172 -4.732 1.00 82.00 124 TYR A O 1
ATOM 954 N N . LEU A 1 125 ? 18.444 -8.574 -2.965 1.00 84.12 125 LEU A N 1
ATOM 955 C CA . LEU A 1 125 ? 18.968 -9.921 -2.700 1.00 84.12 125 LEU A CA 1
ATOM 956 C C . LEU A 1 125 ? 18.620 -10.911 -3.818 1.00 84.12 125 LEU A C 1
ATOM 958 O O . LEU A 1 125 ? 19.467 -11.718 -4.208 1.00 84.12 125 LEU A O 1
ATOM 962 N N . PHE A 1 126 ? 17.401 -10.835 -4.355 1.00 80.00 126 PHE A N 1
ATOM 963 C CA . PHE A 1 126 ? 16.912 -11.730 -5.407 1.00 80.00 126 PHE A CA 1
ATOM 964 C C . PHE A 1 126 ? 17.176 -11.217 -6.828 1.00 80.00 126 PHE A C 1
ATOM 966 O O . PHE A 1 126 ? 16.871 -11.927 -7.785 1.00 80.00 126 PHE A O 1
ATOM 973 N N . ARG A 1 127 ? 17.802 -10.040 -6.981 1.00 72.12 127 ARG A N 1
ATOM 974 C CA . ARG A 1 127 ? 18.176 -9.440 -8.277 1.00 72.12 127 ARG A CA 1
ATOM 975 C C . ARG A 1 127 ? 16.966 -9.198 -9.188 1.00 72.12 127 ARG A C 1
ATOM 977 O O . ARG A 1 127 ? 17.019 -9.482 -10.383 1.00 72.12 127 ARG A O 1
ATOM 984 N N . LEU A 1 128 ? 15.866 -8.720 -8.610 1.00 69.38 128 LEU A N 1
ATOM 985 C CA . LEU A 1 128 ? 14.576 -8.586 -9.298 1.00 69.38 128 LEU A CA 1
ATOM 986 C C . LEU A 1 128 ? 14.332 -7.195 -9.908 1.00 69.38 128 LEU A C 1
ATOM 988 O O . LEU A 1 128 ? 13.296 -6.995 -10.543 1.00 69.38 128 LEU A O 1
ATOM 992 N N . GLY A 1 129 ? 15.278 -6.261 -9.762 1.00 64.88 129 GLY A N 1
ATOM 993 C CA . GLY A 1 129 ? 15.203 -4.914 -10.329 1.00 64.88 129 GLY A CA 1
ATOM 994 C C . GLY A 1 129 ? 16.206 -3.939 -9.704 1.00 64.88 129 GLY A C 1
ATOM 995 O O . GLY A 1 129 ? 17.167 -4.365 -9.059 1.00 64.88 129 GLY A O 1
ATOM 996 N N . TYR A 1 130 ? 15.954 -2.644 -9.914 1.00 66.00 130 TYR A N 1
ATOM 997 C CA . TYR A 1 130 ? 16.630 -1.530 -9.242 1.00 66.00 130 TYR A CA 1
ATOM 998 C C . TYR A 1 130 ? 16.173 -1.463 -7.781 1.00 66.00 130 TYR A C 1
ATOM 1000 O O . TYR A 1 130 ? 14.984 -1.626 -7.517 1.00 66.00 130 TYR A O 1
ATOM 1008 N N . SER A 1 131 ? 17.113 -1.249 -6.860 1.00 71.44 131 SER A N 1
ATOM 1009 C CA . SER A 1 131 ? 16.796 -0.877 -5.479 1.00 71.44 131 SER A CA 1
ATOM 1010 C C . SER A 1 131 ? 17.010 0.624 -5.328 1.00 71.44 131 SER A C 1
ATOM 1012 O O . SER A 1 131 ? 18.080 1.119 -5.703 1.00 71.44 131 SER A O 1
ATOM 1014 N N . ASP A 1 132 ? 16.002 1.334 -4.827 1.00 77.69 132 ASP A N 1
ATOM 1015 C CA . ASP A 1 132 ? 15.961 2.795 -4.829 1.00 77.69 132 ASP A CA 1
ATOM 1016 C C . ASP A 1 132 ? 15.540 3.368 -3.465 1.00 77.69 132 ASP A C 1
ATOM 1018 O O . ASP A 1 132 ? 14.571 2.943 -2.827 1.00 77.69 132 ASP A O 1
ATOM 1022 N N . ILE A 1 133 ? 16.280 4.377 -3.005 1.00 83.38 133 ILE A N 1
ATOM 1023 C CA . ILE A 1 133 ? 15.929 5.161 -1.820 1.00 83.38 133 ILE A CA 1
ATOM 1024 C C . ILE A 1 133 ? 14.571 5.860 -1.990 1.00 83.38 133 ILE A C 1
ATOM 1026 O O . ILE A 1 133 ? 13.827 6.003 -1.013 1.00 83.38 133 ILE A O 1
ATOM 1030 N N . ASP A 1 134 ? 14.219 6.256 -3.215 1.00 84.62 134 ASP A N 1
ATOM 1031 C CA . ASP A 1 134 ? 12.958 6.928 -3.512 1.00 84.62 134 ASP A CA 1
ATOM 1032 C C . ASP A 1 134 ? 11.760 6.010 -3.255 1.00 84.62 134 ASP A C 1
ATOM 1034 O O . ASP A 1 134 ? 10.752 6.446 -2.694 1.00 84.62 134 ASP A O 1
ATOM 1038 N N . ASP A 1 135 ? 11.887 4.714 -3.530 1.00 86.19 135 ASP A N 1
ATOM 1039 C CA . ASP A 1 135 ? 10.837 3.731 -3.263 1.00 86.19 135 ASP A CA 1
ATOM 1040 C C . ASP A 1 135 ? 10.552 3.634 -1.763 1.00 86.19 135 ASP A C 1
ATOM 1042 O O . ASP A 1 135 ? 9.391 3.656 -1.343 1.00 86.19 135 ASP A O 1
ATOM 1046 N N . ILE A 1 136 ? 11.584 3.660 -0.913 1.00 89.75 136 ILE A N 1
ATOM 1047 C CA . ILE A 1 136 ? 11.412 3.740 0.547 1.00 89.75 136 ILE A CA 1
ATOM 1048 C C . ILE A 1 136 ? 10.637 5.000 0.933 1.00 89.75 136 ILE A C 1
ATOM 1050 O O . ILE A 1 136 ? 9.696 4.917 1.734 1.00 89.75 136 ILE A O 1
ATOM 1054 N N . ILE A 1 137 ? 10.997 6.151 0.365 1.00 92.00 137 ILE A N 1
ATOM 1055 C CA . ILE A 1 137 ? 10.376 7.443 0.669 1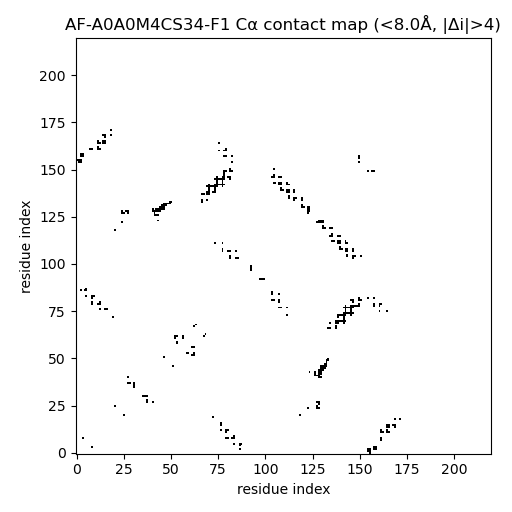.00 92.00 137 ILE A CA 1
ATOM 1056 C C . ILE A 1 137 ? 8.902 7.443 0.243 1.00 92.00 137 ILE A C 1
ATOM 1058 O O . ILE A 1 137 ? 8.018 7.662 1.079 1.00 92.00 137 ILE A O 1
ATOM 1062 N N . PHE A 1 138 ? 8.609 7.154 -1.025 1.00 93.44 138 PHE A N 1
ATOM 1063 C CA . PHE A 1 138 ? 7.258 7.231 -1.582 1.00 93.44 138 PHE A CA 1
ATOM 1064 C C . PHE A 1 138 ? 6.327 6.153 -1.024 1.00 93.44 138 PHE A C 1
ATOM 1066 O O . PHE A 1 138 ? 5.169 6.455 -0.724 1.00 93.44 138 PHE A O 1
ATOM 1073 N N . ASN A 1 139 ? 6.823 4.944 -0.756 1.00 95.69 139 ASN A N 1
ATOM 1074 C CA . ASN A 1 139 ? 6.048 3.907 -0.073 1.00 95.69 139 ASN A CA 1
ATOM 1075 C C . ASN A 1 139 ? 5.708 4.313 1.369 1.00 95.69 139 ASN A C 1
ATOM 1077 O O . ASN A 1 139 ? 4.571 4.155 1.825 1.00 95.69 139 ASN A O 1
ATOM 1081 N N . THR A 1 140 ? 6.667 4.898 2.093 1.00 97.19 140 THR A N 1
ATOM 1082 C CA . THR A 1 140 ? 6.438 5.395 3.460 1.00 97.19 140 THR A CA 1
ATOM 1083 C C . THR A 1 140 ? 5.405 6.523 3.474 1.00 97.19 140 THR A C 1
ATOM 1085 O O . THR A 1 140 ? 4.492 6.523 4.309 1.00 97.19 140 THR A O 1
ATOM 1088 N N . LEU A 1 141 ? 5.503 7.462 2.527 1.00 97.50 141 LEU A N 1
ATOM 1089 C CA . LEU A 1 141 ? 4.525 8.535 2.344 1.00 97.50 141 LEU A CA 1
ATOM 1090 C C . LEU A 1 141 ? 3.143 7.986 1.971 1.00 97.50 141 LEU A C 1
ATOM 1092 O O . LEU A 1 141 ? 2.141 8.450 2.518 1.00 97.50 141 LEU A O 1
ATOM 1096 N N . GLY A 1 142 ? 3.079 6.967 1.113 1.00 97.81 142 GLY A N 1
ATOM 1097 C CA . GLY A 1 142 ? 1.843 6.273 0.753 1.00 97.81 142 GLY A CA 1
ATOM 1098 C C . GLY A 1 142 ? 1.177 5.632 1.971 1.00 97.81 142 GLY A C 1
ATOM 1099 O O . GLY A 1 142 ? -0.006 5.866 2.225 1.00 97.81 142 GLY A O 1
ATOM 1100 N N . ALA A 1 143 ? 1.943 4.918 2.804 1.00 98.19 143 ALA A N 1
ATOM 1101 C CA . ALA A 1 143 ? 1.435 4.320 4.039 1.00 98.19 143 ALA A CA 1
ATOM 1102 C C . ALA A 1 143 ? 0.921 5.379 5.024 1.00 98.19 143 ALA A C 1
ATOM 1104 O O . ALA A 1 143 ? -0.146 5.209 5.623 1.00 98.19 143 ALA A O 1
ATOM 1105 N N . ALA A 1 144 ? 1.655 6.486 5.180 1.00 97.94 144 ALA A N 1
ATOM 1106 C CA . ALA A 1 144 ? 1.239 7.609 6.014 1.00 97.94 144 ALA A CA 1
ATOM 1107 C C . ALA A 1 144 ? -0.056 8.252 5.495 1.00 97.94 144 ALA A C 1
ATOM 1109 O O . ALA A 1 144 ? -0.991 8.465 6.270 1.00 97.94 144 ALA A O 1
ATOM 1110 N N . CYS A 1 145 ? -0.144 8.505 4.189 1.00 98.06 145 CYS A N 1
ATOM 1111 C CA . CYS A 1 145 ? -1.334 9.047 3.543 1.00 98.06 145 CYS A CA 1
ATOM 1112 C C . CYS A 1 145 ? -2.540 8.117 3.735 1.00 98.06 145 CYS A C 1
ATOM 1114 O O . CYS A 1 145 ? -3.590 8.554 4.206 1.00 98.06 145 CYS A O 1
ATOM 1116 N N . GLY A 1 146 ? -2.370 6.815 3.491 1.00 97.69 146 GLY A N 1
ATOM 1117 C CA . GLY A 1 146 ? -3.402 5.809 3.728 1.00 97.69 146 GLY A CA 1
ATOM 1118 C C . GLY A 1 146 ? -3.890 5.782 5.179 1.00 97.69 146 GLY A C 1
ATOM 1119 O O . GLY A 1 146 ? -5.094 5.766 5.440 1.00 97.69 146 GLY A O 1
ATOM 1120 N N . ALA A 1 147 ? -2.973 5.869 6.144 1.00 96.81 147 ALA A N 1
ATOM 1121 C CA . ALA A 1 147 ? -3.322 5.945 7.560 1.00 96.81 147 ALA A CA 1
ATOM 1122 C C . ALA A 1 147 ? -4.140 7.204 7.898 1.00 96.81 147 ALA A C 1
ATOM 1124 O O . ALA A 1 147 ? -5.113 7.143 8.655 1.00 96.81 147 ALA A O 1
ATOM 1125 N N . VAL A 1 148 ? -3.766 8.350 7.323 1.00 96.12 148 VAL A N 1
ATOM 1126 C CA . VAL A 1 148 ? -4.482 9.621 7.486 1.00 96.12 148 VAL A CA 1
ATOM 1127 C C . VAL A 1 148 ? -5.881 9.545 6.867 1.00 96.12 148 VAL A C 1
ATOM 1129 O O . VAL A 1 148 ? -6.855 9.904 7.532 1.00 96.12 148 VAL A O 1
ATOM 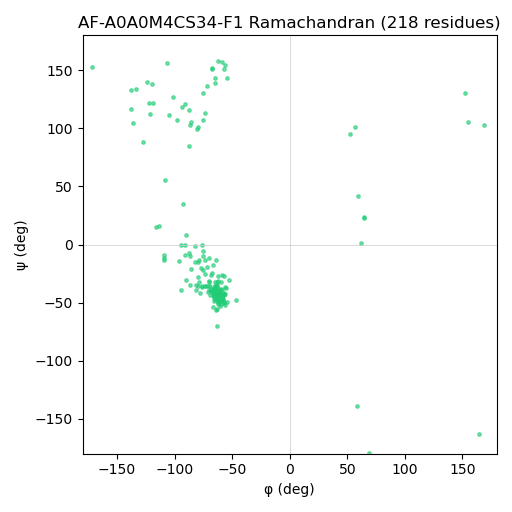1132 N N . ILE A 1 149 ? -6.011 8.995 5.656 1.00 96.06 149 ILE A N 1
ATOM 1133 C CA . ILE A 1 149 ? -7.304 8.743 5.003 1.00 96.06 149 ILE A CA 1
ATOM 1134 C C . ILE A 1 149 ? -8.184 7.876 5.908 1.00 96.06 149 ILE A C 1
ATOM 1136 O O . ILE A 1 149 ? -9.304 8.257 6.239 1.00 96.06 149 ILE A O 1
ATOM 1140 N N . ALA A 1 150 ? -7.673 6.743 6.390 1.00 95.00 150 ALA A N 1
ATOM 1141 C CA . ALA A 1 150 ? -8.429 5.826 7.241 1.00 95.00 150 ALA A CA 1
ATOM 1142 C C . ALA A 1 150 ? -8.847 6.444 8.587 1.00 95.00 150 ALA A C 1
ATOM 1144 O O . ALA A 1 150 ? -9.920 6.124 9.119 1.00 95.00 150 ALA A O 1
ATOM 1145 N N . LYS A 1 151 ? -8.026 7.348 9.134 1.00 93.19 151 LYS A N 1
ATOM 1146 C CA . LYS A 1 151 ? -8.351 8.123 10.335 1.00 93.19 151 LYS A CA 1
ATOM 1147 C C . LYS A 1 151 ? -9.547 9.048 10.099 1.00 93.19 151 LYS A C 1
ATOM 1149 O O . LYS A 1 151 ? -10.449 9.059 10.934 1.00 93.19 151 LYS A O 1
ATOM 1154 N N . PHE A 1 152 ? -9.571 9.786 8.987 1.00 93.00 152 PHE A N 1
ATOM 1155 C CA . PHE A 1 152 ? -10.636 10.751 8.677 1.00 93.00 152 PHE A CA 1
ATOM 1156 C C . PHE A 1 152 ? -11.922 10.095 8.159 1.00 93.00 152 PHE A C 1
ATOM 1158 O O . PHE A 1 152 ? -13.017 10.454 8.582 1.00 93.00 152 PHE A O 1
ATOM 1165 N N . CYS A 1 153 ? -11.801 9.093 7.291 1.00 89.00 153 CYS A N 1
ATOM 1166 C CA . CYS A 1 153 ? -12.921 8.353 6.706 1.00 89.00 153 CYS A CA 1
ATOM 1167 C C . CYS A 1 153 ? -13.680 7.486 7.727 1.00 89.00 153 CYS A C 1
ATOM 1169 O O . CYS A 1 153 ? -14.866 7.188 7.557 1.00 89.00 153 CYS A O 1
ATOM 1171 N N . GLY A 1 154 ? -12.993 7.075 8.796 1.00 86.38 154 GLY A N 1
ATOM 1172 C CA . GLY A 1 154 ? -13.566 6.336 9.913 1.00 86.38 154 GLY A CA 1
ATOM 1173 C C . GLY A 1 154 ? -14.007 4.897 9.588 1.00 86.38 154 GLY A C 1
ATOM 1174 O O . GLY A 1 154 ? -13.888 4.419 8.457 1.00 86.38 154 GLY A O 1
ATOM 1175 N N . PRO A 1 155 ? -14.562 4.175 10.583 1.00 87.00 155 PRO A N 1
ATOM 1176 C CA . PRO A 1 155 ? -14.756 2.724 10.491 1.00 87.00 155 PRO A CA 1
ATOM 1177 C C . PRO A 1 155 ? -15.760 2.238 9.447 1.00 87.00 155 PRO A C 1
ATOM 1179 O O . PRO A 1 155 ? -15.764 1.064 9.077 1.00 87.00 155 PRO A O 1
ATOM 1182 N N . ARG A 1 156 ? -16.628 3.133 8.966 1.00 86.56 156 ARG A N 1
ATOM 1183 C CA . ARG A 1 156 ? -17.635 2.807 7.949 1.00 86.56 156 ARG A CA 1
ATOM 1184 C C . ARG A 1 156 ? -16.980 2.461 6.617 1.00 86.56 156 ARG A C 1
ATOM 1186 O O . ARG A 1 156 ? -17.422 1.527 5.954 1.00 86.56 156 ARG A O 1
ATOM 1193 N N . LEU A 1 157 ? -15.911 3.173 6.264 1.00 91.94 157 LEU A N 1
ATOM 1194 C CA . LEU A 1 157 ? -15.221 2.992 4.993 1.00 91.94 157 LEU A CA 1
ATOM 1195 C C . LEU A 1 157 ? -14.230 1.824 5.010 1.00 91.94 157 LEU A C 1
ATOM 1197 O O . LEU A 1 157 ? -13.891 1.328 3.944 1.00 91.94 157 LEU A O 1
ATOM 1201 N N . TYR A 1 158 ? -13.849 1.284 6.177 1.00 94.12 158 TYR A N 1
ATOM 1202 C CA . TYR A 1 158 ? -12.949 0.118 6.252 1.00 94.12 158 TYR A CA 1
ATOM 1203 C C . TYR A 1 158 ? -13.483 -1.081 5.467 1.00 94.12 158 TYR A C 1
ATOM 1205 O O . TYR A 1 158 ? -12.717 -1.785 4.821 1.00 94.12 158 TYR A O 1
ATOM 1213 N N . LYS A 1 159 ? -14.806 -1.288 5.464 1.00 94.00 159 LYS A N 1
ATOM 1214 C CA . LYS A 1 159 ? -15.424 -2.357 4.669 1.00 94.00 159 LYS A CA 1
ATOM 1215 C C . LYS A 1 159 ? -15.240 -2.150 3.175 1.00 94.00 159 LYS A C 1
ATOM 1217 O O . LYS A 1 159 ? -14.981 -3.116 2.474 1.00 94.00 159 LYS A O 1
ATOM 1222 N N . VAL A 1 160 ? -15.375 -0.913 2.701 1.00 95.25 160 VAL A N 1
ATOM 1223 C CA . VAL A 1 160 ? -15.193 -0.586 1.283 1.00 95.25 160 VAL A CA 1
ATOM 1224 C C . VAL A 1 160 ? -13.769 -0.935 0.867 1.00 95.25 160 VAL A C 1
ATOM 1226 O O . VAL A 1 160 ? -13.584 -1.666 -0.095 1.00 95.25 160 VAL A O 1
ATOM 1229 N N . TRP A 1 161 ? -12.776 -0.523 1.656 1.00 95.62 161 TRP A N 1
ATOM 1230 C CA . TRP A 1 161 ? -11.372 -0.846 1.396 1.00 95.62 161 TRP A CA 1
ATOM 1231 C C . TRP A 1 161 ? -11.079 -2.347 1.426 1.00 95.62 161 TRP A C 1
ATOM 1233 O O . TRP A 1 161 ? -10.371 -2.838 0.555 1.00 95.62 161 TRP A O 1
ATOM 1243 N N . VAL A 1 162 ? -11.672 -3.093 2.363 1.00 96.38 162 VAL A N 1
ATOM 1244 C CA . VAL A 1 162 ? -11.586 -4.564 2.395 1.00 96.38 162 VAL A CA 1
ATOM 1245 C C . VAL A 1 162 ? -12.149 -5.185 1.116 1.00 96.38 162 VAL A C 1
ATOM 1247 O O . VAL A 1 162 ? -11.500 -6.046 0.525 1.00 96.38 162 VAL A O 1
ATOM 1250 N N . TRP A 1 163 ? -13.338 -4.761 0.678 1.00 96.12 163 TRP A N 1
ATOM 1251 C CA . TRP A 1 163 ? -13.970 -5.293 -0.531 1.00 96.12 163 TRP A CA 1
ATOM 1252 C C . TRP A 1 163 ? -13.182 -4.949 -1.790 1.00 96.12 163 TRP A C 1
ATOM 1254 O O . TRP A 1 163 ? -12.954 -5.835 -2.605 1.00 96.12 163 TRP A O 1
ATOM 1264 N N . LEU A 1 164 ? -12.721 -3.703 -1.924 1.00 96.44 164 LEU A N 1
ATOM 1265 C CA . LEU A 1 164 ? -11.896 -3.271 -3.052 1.00 96.44 164 LEU A CA 1
ATOM 1266 C C . LEU A 1 164 ? -10.586 -4.063 -3.120 1.00 96.44 164 LEU A C 1
ATOM 1268 O O . LEU A 1 164 ? -10.243 -4.586 -4.176 1.00 96.44 164 LEU A O 1
ATOM 1272 N N . ALA A 1 165 ? -9.893 -4.213 -1.990 1.00 95.56 165 ALA A N 1
ATOM 1273 C CA . ALA A 1 165 ? -8.658 -4.985 -1.905 1.00 95.56 165 ALA A CA 1
ATOM 1274 C C . ALA A 1 165 ? -8.872 -6.468 -2.239 1.00 95.56 165 ALA A C 1
ATOM 1276 O O . ALA A 1 165 ? -8.095 -7.058 -2.987 1.00 95.56 165 ALA A O 1
ATOM 1277 N N . SER A 1 166 ? -9.954 -7.058 -1.727 1.00 96.38 166 SER A N 1
ATOM 1278 C CA . SER A 1 166 ? -10.298 -8.457 -2.000 1.00 96.38 166 SER A CA 1
ATOM 1279 C C . SER A 1 166 ? -10.675 -8.664 -3.467 1.00 96.38 166 SER A C 1
ATOM 1281 O O . SER A 1 166 ? -10.215 -9.618 -4.085 1.00 96.38 166 SER A O 1
ATOM 1283 N N . ALA A 1 167 ? -11.469 -7.759 -4.046 1.00 96.56 167 ALA A N 1
ATOM 1284 C CA . ALA A 1 167 ? -11.842 -7.804 -5.455 1.00 96.56 167 ALA A CA 1
ATOM 1285 C C . ALA A 1 167 ? -10.609 -7.679 -6.356 1.00 96.56 167 ALA A C 1
ATOM 1287 O O . ALA A 1 167 ? -10.449 -8.482 -7.270 1.00 96.56 167 ALA A O 1
ATOM 1288 N N . LEU A 1 168 ? -9.707 -6.737 -6.059 1.00 94.88 168 LEU A N 1
ATOM 1289 C CA . LEU A 1 168 ? -8.444 -6.592 -6.781 1.00 94.88 168 LEU A CA 1
ATOM 1290 C C . LEU A 1 168 ? -7.605 -7.873 -6.707 1.00 94.88 168 LEU A C 1
ATOM 1292 O O . LEU A 1 168 ? -7.105 -8.326 -7.731 1.00 94.88 168 LEU A O 1
ATOM 1296 N N . ALA A 1 169 ? -7.488 -8.485 -5.526 1.00 94.44 169 ALA A N 1
ATOM 1297 C CA . ALA A 1 169 ? -6.748 -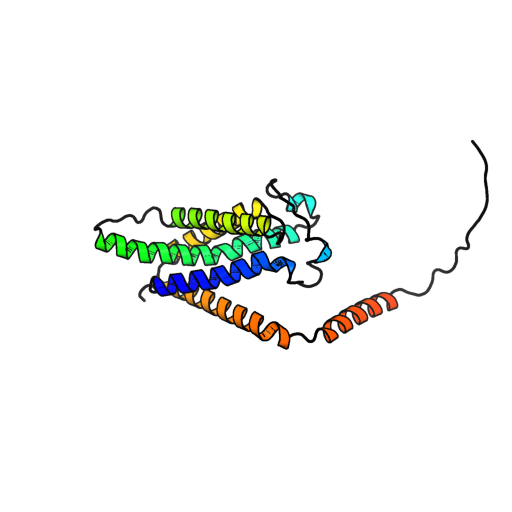9.733 -5.359 1.00 94.44 169 ALA A CA 1
ATOM 1298 C C . ALA A 1 169 ? -7.367 -10.902 -6.130 1.00 94.44 169 ALA A C 1
ATOM 1300 O O . ALA A 1 169 ? -6.641 -11.675 -6.749 1.00 94.44 169 ALA A O 1
ATOM 1301 N N . VAL A 1 170 ? -8.697 -11.010 -6.150 1.00 95.62 170 VAL A N 1
ATOM 1302 C CA . VAL A 1 170 ? -9.403 -12.023 -6.946 1.00 95.62 170 VAL A CA 1
ATOM 1303 C C . VAL A 1 170 ? -9.187 -11.789 -8.438 1.00 95.62 170 VAL A C 1
ATOM 1305 O O . VAL A 1 170 ? -8.836 -12.728 -9.147 1.00 95.62 170 VAL A O 1
ATOM 1308 N N . VAL A 1 171 ? -9.343 -10.553 -8.918 1.00 93.81 171 VAL A N 1
ATOM 1309 C CA . VAL A 1 171 ? -9.092 -10.202 -10.324 1.00 93.81 171 VAL A CA 1
ATOM 1310 C C . VAL A 1 171 ? -7.653 -10.538 -10.703 1.00 93.81 171 VAL A C 1
ATOM 1312 O O . VAL A 1 171 ? -7.433 -11.214 -11.702 1.00 93.81 171 VAL A O 1
ATOM 1315 N N . PHE A 1 172 ? -6.682 -10.143 -9.880 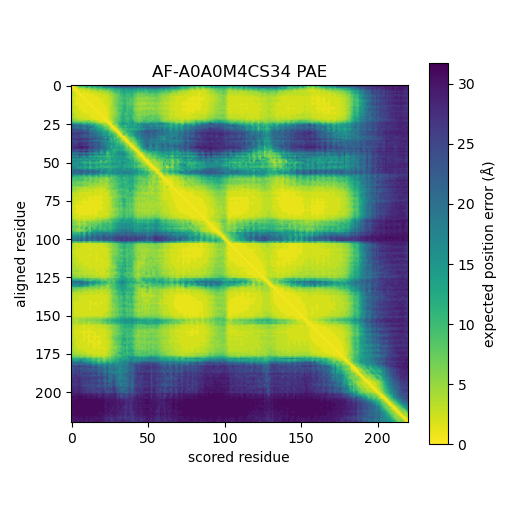1.00 90.94 172 PHE A N 1
ATOM 1316 C CA . PHE A 1 172 ? -5.276 -10.460 -10.105 1.00 90.94 172 PHE A CA 1
ATOM 1317 C C . PHE A 1 172 ? -5.031 -11.974 -10.147 1.00 90.94 172 PHE A C 1
ATOM 1319 O O . PHE A 1 172 ? -4.409 -12.465 -11.083 1.00 90.94 172 PHE A O 1
ATOM 1326 N N . ALA A 1 173 ? -5.576 -12.738 -9.196 1.00 90.50 173 ALA A N 1
ATOM 1327 C CA . ALA A 1 173 ? -5.441 -14.193 -9.171 1.00 90.50 173 ALA A CA 1
ATOM 1328 C C . ALA A 1 173 ? -6.061 -14.863 -10.409 1.00 90.50 173 ALA A C 1
ATOM 1330 O O . ALA A 1 173 ? -5.467 -15.781 -10.972 1.00 90.50 173 ALA A O 1
ATOM 1331 N N . ILE A 1 174 ? -7.225 -14.386 -10.864 1.00 89.81 174 ILE A N 1
ATOM 1332 C CA . ILE A 1 174 ? -7.869 -14.857 -12.096 1.00 89.81 174 ILE A CA 1
ATOM 1333 C C . ILE A 1 174 ? -6.984 -14.555 -13.305 1.00 89.81 174 ILE A C 1
ATOM 1335 O O . ILE A 1 174 ? -6.773 -15.442 -14.126 1.00 89.81 174 ILE A O 1
ATOM 1339 N N . LEU A 1 175 ? -6.444 -13.338 -13.411 1.00 86.50 175 LEU A N 1
ATOM 1340 C CA . LEU A 1 175 ? -5.552 -12.955 -14.508 1.00 86.50 175 LEU A CA 1
ATOM 1341 C C . LEU A 1 175 ? -4.274 -13.795 -14.521 1.00 86.50 175 LEU A C 1
ATOM 1343 O O . LEU A 1 175 ? -3.859 -14.243 -15.582 1.00 86.50 175 LEU A O 1
ATOM 1347 N N . VAL A 1 176 ? -3.682 -14.073 -13.359 1.00 83.75 176 VAL A N 1
ATOM 1348 C CA . VAL A 1 176 ? -2.509 -14.952 -13.249 1.00 83.75 176 VAL A CA 1
ATOM 1349 C C . VAL A 1 176 ? -2.856 -16.386 -13.667 1.00 83.75 176 VAL A C 1
ATOM 1351 O O . VAL A 1 176 ? -2.107 -17.002 -14.420 1.00 83.75 176 VAL A O 1
ATOM 1354 N N . ALA A 1 177 ? -4.006 -16.914 -13.239 1.00 83.31 177 ALA A N 1
ATOM 1355 C CA . ALA A 1 177 ? -4.437 -18.271 -13.580 1.00 83.31 177 ALA A CA 1
ATOM 1356 C C . ALA A 1 177 ? -4.846 -18.429 -15.057 1.00 83.31 177 ALA A C 1
ATOM 1358 O O . ALA A 1 177 ? -4.618 -19.479 -15.658 1.00 83.31 177 ALA A O 1
ATOM 1359 N N . LEU A 1 178 ? -5.466 -17.401 -15.643 1.00 82.50 178 LEU A N 1
ATOM 1360 C CA . LEU A 1 178 ? -5.915 -17.378 -17.037 1.00 82.50 178 LEU A CA 1
ATOM 1361 C C . LEU A 1 178 ? -4.871 -16.819 -18.003 1.00 82.50 178 LEU A C 1
ATOM 1363 O O . LEU A 1 178 ? -5.070 -16.941 -19.207 1.00 82.50 178 LEU A O 1
ATOM 1367 N N . GLY A 1 179 ? -3.770 -16.244 -17.518 1.00 72.25 179 GLY A N 1
ATOM 1368 C CA . GLY A 1 179 ? -2.711 -15.649 -18.337 1.00 72.25 179 GLY A CA 1
ATOM 1369 C C . GLY A 1 179 ? -2.272 -16.533 -19.512 1.00 72.25 179 GLY A C 1
ATOM 1370 O O . GLY A 1 179 ? -2.306 -16.058 -20.645 1.00 72.25 179 GLY A O 1
ATOM 1371 N N . PRO A 1 180 ? -1.998 -17.838 -19.304 1.00 71.19 180 PRO A N 1
ATOM 1372 C CA . PRO A 1 180 ? -1.644 -18.760 -20.390 1.00 71.19 180 PRO A CA 1
ATOM 1373 C C . PRO A 1 180 ? -2.743 -19.004 -21.441 1.00 71.19 180 PRO A C 1
ATOM 1375 O O . PRO A 1 180 ? -2.474 -19.614 -22.467 1.00 71.19 180 PRO A O 1
ATOM 1378 N N . ARG A 1 181 ? -3.992 -18.600 -21.178 1.00 68.50 181 ARG A N 1
ATOM 1379 C CA . ARG A 1 181 ? -5.163 -18.801 -22.054 1.00 68.50 181 ARG A CA 1
ATOM 1380 C C . ARG A 1 181 ? -5.661 -17.514 -22.713 1.00 68.50 181 ARG A C 1
ATOM 1382 O O . ARG A 1 181 ? -6.499 -17.591 -23.604 1.00 68.50 181 ARG A O 1
ATOM 1389 N N . LEU A 1 182 ? -5.210 -16.349 -22.244 1.00 61.66 182 LEU A N 1
ATOM 1390 C CA . LEU A 1 182 ? -5.675 -15.036 -22.709 1.00 61.66 182 LEU A CA 1
ATOM 1391 C C . LEU A 1 182 ? -4.768 -14.413 -23.779 1.00 61.66 182 LEU A C 1
ATOM 1393 O O . LEU A 1 182 ? -5.186 -13.460 -24.431 1.00 61.66 182 LEU A O 1
ATOM 1397 N N . GLY A 1 183 ? -3.556 -14.938 -23.973 1.00 54.47 183 GLY A N 1
ATOM 1398 C CA . GLY A 1 183 ? -2.627 -14.488 -25.006 1.00 54.47 183 GLY A CA 1
ATOM 1399 C C . GLY A 1 183 ? -2.249 -15.632 -25.934 1.00 54.47 183 GLY A C 1
ATOM 1400 O O . GLY A 1 183 ? -1.715 -16.636 -25.473 1.00 54.47 183 GLY A O 1
ATOM 1401 N N . ASP A 1 184 ? -2.517 -15.463 -27.226 1.00 58.41 184 ASP A N 1
ATOM 1402 C CA . ASP A 1 184 ? -1.923 -16.277 -28.283 1.00 58.41 184 ASP A CA 1
ATOM 1403 C C . ASP A 1 184 ? -0.584 -15.612 -28.654 1.00 58.41 184 ASP A C 1
ATOM 1405 O O . ASP A 1 184 ? -0.606 -14.533 -29.261 1.00 58.41 184 ASP A O 1
ATOM 1409 N N . PRO A 1 185 ? 0.572 -16.138 -28.199 1.00 57.72 185 PRO A N 1
ATOM 1410 C CA . PRO A 1 185 ? 1.867 -15.479 -28.383 1.00 57.72 185 PRO A CA 1
ATOM 1411 C C . PRO A 1 185 ? 2.186 -15.220 -29.861 1.00 57.72 185 PRO A C 1
ATOM 1413 O O . PRO A 1 185 ? 2.855 -14.233 -30.173 1.00 57.72 185 PRO A O 1
ATOM 1416 N N . ASP A 1 186 ? 1.631 -16.031 -30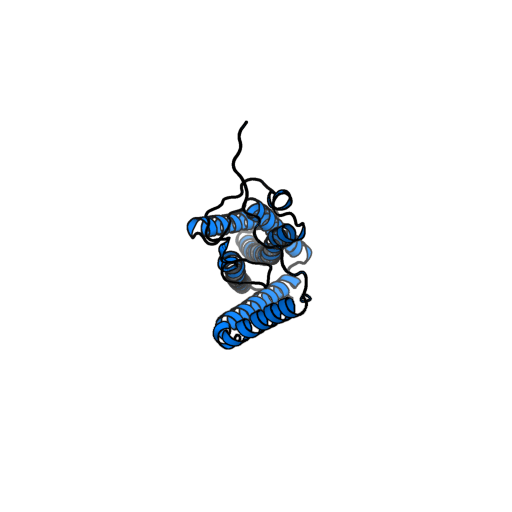.762 1.00 56.97 186 ASP A N 1
ATOM 1417 C CA . ASP A 1 186 ? 1.857 -15.942 -32.202 1.00 56.97 186 ASP A CA 1
ATOM 1418 C C . ASP A 1 186 ? 1.199 -14.690 -32.818 1.00 56.97 186 ASP A C 1
ATOM 1420 O O . ASP A 1 186 ? 1.775 -14.049 -33.697 1.00 56.97 186 ASP A O 1
ATOM 1424 N N . LYS A 1 187 ? 0.065 -14.223 -32.276 1.00 55.66 187 LYS A N 1
ATOM 1425 C CA . LYS A 1 187 ? -0.635 -13.024 -32.786 1.00 55.66 187 LYS A CA 1
ATOM 1426 C C . LYS A 1 187 ? 0.037 -11.699 -32.424 1.00 55.66 187 LYS A C 1
ATOM 1428 O O . LYS A 1 187 ? -0.189 -10.682 -33.076 1.00 55.66 187 LYS A O 1
ATOM 1433 N N . VAL A 1 188 ? 0.857 -11.677 -31.374 1.00 55.84 188 VAL A N 1
ATOM 1434 C CA . VAL A 1 188 ? 1.560 -10.457 -30.929 1.00 55.84 188 VAL A CA 1
ATOM 1435 C C . VAL A 1 188 ? 2.803 -10.189 -31.798 1.00 55.84 188 VAL A C 1
ATOM 1437 O O . VAL A 1 188 ? 3.194 -9.036 -32.007 1.00 55.84 188 VAL A O 1
ATOM 1440 N N . VAL A 1 189 ? 3.399 -11.245 -32.360 1.00 56.84 189 VAL A N 1
ATOM 1441 C CA . VAL A 1 189 ? 4.532 -11.160 -33.299 1.00 56.84 189 VAL A CA 1
ATOM 1442 C C . VAL A 1 189 ? 4.077 -10.651 -34.672 1.00 56.84 189 VAL A C 1
ATOM 1444 O O . VAL A 1 189 ? 4.774 -9.851 -35.297 1.00 56.84 189 VAL A O 1
ATOM 1447 N N . GLU A 1 190 ? 2.879 -11.029 -35.120 1.00 54.31 190 GLU A N 1
ATOM 1448 C CA . GLU A 1 190 ? 2.306 -10.553 -36.388 1.00 54.31 190 GLU A CA 1
ATOM 1449 C C . GLU A 1 190 ? 2.024 -9.043 -36.357 1.00 54.31 190 GLU A C 1
ATOM 1451 O O . GLU A 1 190 ? 2.497 -8.310 -37.218 1.00 54.31 190 GLU A O 1
ATOM 1456 N N . LEU A 1 191 ? 1.398 -8.525 -35.295 1.00 56.62 191 LEU A N 1
ATOM 1457 C CA . LEU A 1 191 ? 1.084 -7.089 -35.195 1.00 56.62 191 LEU A CA 1
ATOM 1458 C C . LEU A 1 191 ? 2.332 -6.193 -35.114 1.00 56.62 191 LEU A C 1
ATOM 1460 O O . LEU A 1 191 ? 2.329 -5.058 -35.591 1.00 56.62 191 LEU A O 1
ATOM 1464 N N . SER A 1 192 ? 3.414 -6.690 -34.508 1.00 51.56 192 SER A N 1
ATOM 1465 C CA . SER A 1 192 ? 4.689 -5.965 -34.420 1.00 51.56 192 SER A CA 1
ATOM 1466 C C . SER A 1 192 ? 5.501 -6.027 -35.718 1.00 51.56 192 SER A C 1
ATOM 1468 O O . SER A 1 192 ? 6.168 -5.048 -36.061 1.00 51.56 192 SER A O 1
ATOM 1470 N N . SER A 1 193 ? 5.405 -7.125 -36.474 1.00 54.91 193 SER A N 1
ATOM 1471 C CA . SER A 1 193 ? 6.027 -7.255 -37.797 1.00 54.91 193 SER A CA 1
ATOM 1472 C C . SER A 1 193 ? 5.255 -6.495 -38.882 1.00 54.91 193 SER A C 1
ATOM 1474 O O . SER A 1 193 ? 5.883 -5.838 -39.713 1.00 54.91 193 SER A O 1
ATOM 1476 N N . GLU A 1 194 ? 3.922 -6.456 -38.830 1.00 60.00 194 GLU A N 1
ATOM 1477 C CA . GLU A 1 194 ? 3.085 -5.621 -39.705 1.00 60.00 194 GLU A CA 1
ATOM 1478 C C . GLU A 1 194 ? 3.310 -4.126 -39.451 1.00 60.00 194 GLU A C 1
ATOM 1480 O O . GLU A 1 194 ? 3.504 -3.366 -40.399 1.00 60.00 194 GLU A O 1
ATOM 1485 N N . ALA A 1 195 ? 3.392 -3.693 -38.186 1.00 58.69 195 ALA A N 1
ATOM 1486 C CA . ALA A 1 195 ? 3.703 -2.303 -37.845 1.00 58.69 195 ALA A CA 1
ATOM 1487 C C . ALA A 1 195 ? 5.117 -1.883 -38.298 1.00 58.69 195 ALA A C 1
ATOM 1489 O O . ALA A 1 195 ? 5.308 -0.766 -38.785 1.00 58.69 195 ALA A O 1
ATOM 1490 N N . GLN A 1 196 ? 6.111 -2.776 -38.194 1.00 56.41 196 GLN A N 1
ATOM 1491 C CA . GLN A 1 196 ? 7.457 -2.522 -38.724 1.00 56.41 196 GLN A CA 1
ATOM 1492 C C . GLN A 1 196 ? 7.480 -2.483 -40.256 1.00 56.41 196 GLN A C 1
ATOM 1494 O O . GLN A 1 196 ? 8.167 -1.639 -40.834 1.00 56.41 196 GLN A O 1
ATOM 1499 N N . THR A 1 197 ? 6.708 -3.342 -40.920 1.00 58.62 197 THR A N 1
ATOM 1500 C CA . THR A 1 197 ? 6.614 -3.388 -42.387 1.00 58.62 197 THR A CA 1
ATOM 1501 C C . THR A 1 197 ? 5.908 -2.145 -42.934 1.00 58.62 197 THR A C 1
ATOM 1503 O O . THR A 1 197 ? 6.438 -1.491 -43.831 1.00 58.62 197 THR A O 1
ATOM 1506 N N . ALA A 1 198 ? 4.816 -1.712 -42.300 1.00 61.31 198 ALA A N 1
ATOM 1507 C CA . ALA A 1 198 ? 4.115 -0.475 -42.641 1.00 61.31 198 ALA A CA 1
ATOM 1508 C C . ALA A 1 198 ? 4.985 0.784 -42.449 1.00 61.31 198 ALA A C 1
ATOM 1510 O O . ALA A 1 198 ? 4.858 1.750 -43.199 1.00 61.31 198 ALA A O 1
ATOM 1511 N N . SER A 1 199 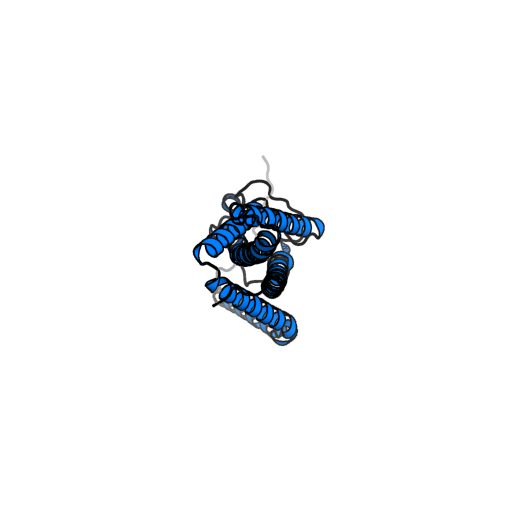? 5.908 0.779 -41.476 1.00 56.91 199 SER A N 1
ATOM 1512 C CA . SER A 1 199 ? 6.872 1.877 -41.287 1.00 56.91 199 SER A CA 1
ATOM 1513 C C . SER A 1 199 ? 7.988 1.906 -42.344 1.00 56.91 199 SER A C 1
ATOM 1515 O O . SER A 1 199 ? 8.554 2.962 -42.619 1.00 56.91 199 SER A O 1
ATOM 1517 N N . ARG A 1 200 ? 8.299 0.756 -42.960 1.00 56.16 200 ARG A N 1
ATOM 1518 C CA . ARG A 1 200 ? 9.286 0.644 -44.044 1.00 56.16 200 ARG A CA 1
ATOM 1519 C C . ARG A 1 200 ? 8.710 1.040 -45.401 1.00 56.16 200 ARG A C 1
ATOM 1521 O O . ARG A 1 200 ? 9.427 1.647 -46.187 1.00 56.16 200 ARG A O 1
ATOM 1528 N N . GLU A 1 201 ? 7.436 0.758 -45.659 1.00 60.34 201 GLU A N 1
ATOM 1529 C CA . GLU A 1 201 ? 6.762 1.140 -46.912 1.00 60.34 201 GLU A CA 1
ATOM 1530 C C . GLU A 1 201 ? 6.371 2.625 -46.986 1.00 60.34 201 GLU A C 1
ATOM 1532 O O . GLU A 1 201 ? 6.190 3.156 -48.078 1.00 60.34 201 GLU A O 1
ATOM 1537 N N . SER A 1 202 ? 6.281 3.331 -45.854 1.00 53.94 202 SER A N 1
ATOM 1538 C CA . SER A 1 202 ? 6.010 4.777 -45.831 1.00 53.94 202 SER A CA 1
ATOM 1539 C C . SER A 1 202 ? 7.253 5.652 -46.051 1.00 53.94 202 SER A C 1
ATOM 1541 O O . SER A 1 202 ? 7.139 6.879 -46.104 1.00 53.94 202 SER A O 1
ATOM 1543 N N . THR A 1 203 ? 8.433 5.043 -46.215 1.00 50.91 203 THR A N 1
ATOM 1544 C CA . THR A 1 203 ? 9.659 5.751 -46.606 1.00 50.91 203 THR A CA 1
ATOM 1545 C C . THR A 1 203 ? 9.772 5.727 -48.139 1.00 50.91 203 THR A C 1
ATOM 1547 O O . THR A 1 203 ? 9.795 4.635 -48.708 1.00 50.91 203 THR A O 1
ATOM 1550 N N . PRO A 1 204 ? 9.824 6.875 -48.844 1.00 49.22 204 PRO A N 1
ATOM 1551 C CA . PRO A 1 204 ? 9.829 6.881 -50.307 1.00 49.22 204 PRO A CA 1
ATOM 1552 C C . PRO A 1 204 ? 11.103 6.229 -50.868 1.00 49.22 204 PRO A C 1
ATOM 1554 O O . PRO A 1 204 ? 12.186 6.454 -50.315 1.00 49.22 204 PRO A O 1
ATOM 1557 N N . PRO A 1 205 ? 11.027 5.488 -51.989 1.00 57.69 205 PRO A N 1
ATOM 1558 C CA . PRO A 1 205 ? 12.215 5.101 -52.724 1.00 57.69 205 PRO A CA 1
ATOM 1559 C C . PRO A 1 205 ? 12.697 6.336 -53.490 1.00 57.69 205 PRO A C 1
ATOM 1561 O O . PRO A 1 205 ? 12.015 6.792 -54.400 1.00 57.69 205 PRO A O 1
ATOM 1564 N N . ASP A 1 206 ? 13.796 6.939 -53.035 1.00 46.84 206 ASP A N 1
ATOM 1565 C CA . ASP A 1 206 ? 14.878 7.494 -53.866 1.00 46.84 206 ASP A CA 1
ATOM 1566 C C . ASP A 1 206 ? 15.642 8.615 -53.145 1.00 46.84 206 ASP A C 1
ATOM 1568 O O . ASP A 1 206 ? 15.250 9.781 -53.116 1.00 46.84 206 ASP A O 1
ATOM 1572 N N . SER A 1 207 ? 16.849 8.284 -52.691 1.00 42.41 207 SER A N 1
ATOM 1573 C CA . SER A 1 207 ? 18.021 9.001 -53.187 1.00 42.41 207 SER A CA 1
ATOM 1574 C C . SER A 1 207 ? 19.114 7.979 -53.487 1.00 42.41 207 SER A C 1
ATOM 1576 O O . SER A 1 207 ? 19.719 7.347 -52.622 1.00 42.41 207 SER A O 1
ATOM 1578 N N . ALA A 1 208 ? 19.268 7.744 -54.783 1.00 44.00 208 ALA A N 1
ATOM 1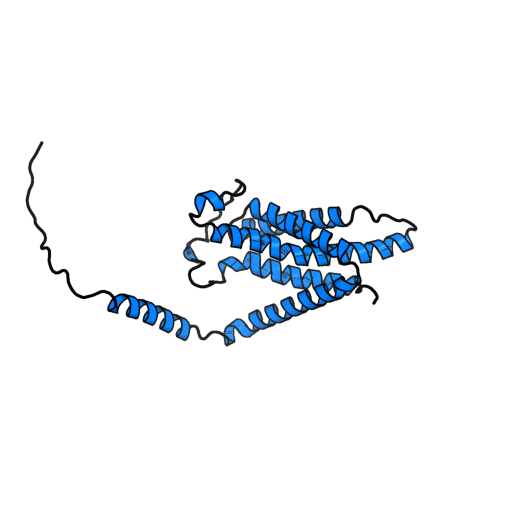579 C CA . ALA A 1 208 ? 20.236 6.850 -55.367 1.00 44.00 208 ALA A CA 1
ATOM 1580 C C . ALA A 1 208 ? 21.682 7.208 -54.978 1.00 44.00 208 ALA A C 1
ATOM 1582 O O . ALA A 1 208 ? 22.042 8.374 -54.852 1.00 44.00 208 ALA A O 1
ATOM 1583 N N . SER A 1 209 ? 22.517 6.167 -54.945 1.00 48.97 209 SER A N 1
ATOM 1584 C CA . SER A 1 209 ? 23.842 6.164 -55.575 1.00 48.97 209 SER A CA 1
ATOM 1585 C C . SER A 1 209 ? 24.785 7.328 -55.231 1.00 48.97 209 SER A C 1
ATOM 1587 O O . SER A 1 209 ? 24.879 8.310 -55.968 1.00 48.97 209 SER A O 1
ATOM 1589 N N . ALA A 1 210 ? 25.650 7.113 -54.241 1.00 37.78 210 ALA A N 1
ATOM 1590 C CA . ALA A 1 210 ? 27.004 7.660 -54.273 1.00 37.78 210 ALA A CA 1
ATOM 1591 C C . ALA A 1 210 ? 28.005 6.497 -54.194 1.00 37.78 210 ALA A C 1
ATOM 1593 O O . ALA A 1 210 ? 28.071 5.775 -53.201 1.00 37.78 210 ALA A O 1
ATOM 1594 N N . ALA A 1 211 ? 28.725 6.287 -55.296 1.00 39.94 211 ALA A N 1
ATOM 1595 C CA . ALA A 1 211 ? 29.799 5.312 -55.449 1.00 39.94 211 ALA A CA 1
ATOM 1596 C C . ALA A 1 211 ? 30.943 5.539 -54.433 1.00 39.94 211 ALA A C 1
ATOM 1598 O O . ALA A 1 211 ? 31.132 6.667 -53.969 1.00 39.94 211 ALA A O 1
ATOM 1599 N N . PRO A 1 212 ? 31.755 4.512 -54.115 1.00 42.72 212 PRO A N 1
ATOM 1600 C CA . PRO A 1 212 ? 32.910 4.680 -53.245 1.00 42.72 212 PRO A CA 1
ATOM 1601 C C . PRO A 1 212 ? 34.021 5.410 -54.009 1.00 42.72 212 PRO A C 1
ATOM 1603 O O . PRO A 1 212 ? 34.596 4.872 -54.954 1.00 42.72 212 PRO A O 1
ATOM 1606 N N . ILE A 1 213 ? 34.347 6.637 -53.602 1.00 40.47 213 ILE A N 1
ATOM 1607 C CA . ILE A 1 213 ? 35.573 7.303 -54.049 1.00 40.47 213 ILE A CA 1
ATOM 1608 C C . ILE A 1 213 ? 36.723 6.752 -53.203 1.00 40.47 213 ILE A C 1
ATOM 1610 O O . ILE A 1 213 ? 36.941 7.156 -52.064 1.00 40.47 213 ILE A O 1
ATOM 1614 N N . SER A 1 214 ? 37.453 5.802 -53.778 1.00 45.38 214 SER A N 1
ATOM 1615 C CA . SER A 1 214 ? 38.850 5.542 -53.441 1.00 45.38 214 SER A CA 1
ATOM 1616 C C . SER A 1 214 ? 39.729 6.625 -54.070 1.00 45.38 214 SER A C 1
ATOM 1618 O O . SER A 1 214 ? 39.573 6.864 -55.266 1.00 45.38 214 SER A O 1
ATOM 1620 N N . LEU A 1 215 ? 40.629 7.225 -53.278 1.00 38.94 215 LEU A N 1
ATOM 1621 C CA . LEU A 1 215 ? 41.861 7.997 -53.580 1.00 38.94 215 LEU A CA 1
ATOM 1622 C C . LEU A 1 215 ? 42.034 8.968 -52.385 1.00 38.94 215 LEU A C 1
ATOM 1624 O O . LEU A 1 215 ? 41.078 9.644 -52.035 1.00 38.94 215 LEU A O 1
ATOM 1628 N N . ARG A 1 216 ? 43.163 9.128 -51.691 1.00 37.66 216 ARG A N 1
ATOM 1629 C CA . ARG A 1 216 ? 44.571 8.829 -51.970 1.00 37.66 216 ARG A CA 1
ATOM 1630 C C . ARG A 1 216 ? 45.360 9.070 -50.668 1.00 37.66 216 ARG A C 1
ATOM 1632 O O . ARG A 1 216 ? 44.951 9.896 -49.856 1.00 37.66 216 ARG A O 1
ATOM 1639 N N . GLU A 1 217 ? 46.481 8.378 -50.501 1.00 46.59 217 GLU A N 1
ATOM 1640 C CA . GLU A 1 217 ? 47.588 8.789 -49.626 1.00 46.59 217 GLU A CA 1
ATOM 1641 C C . GLU A 1 217 ? 48.074 10.213 -49.968 1.00 46.59 217 GLU A C 1
ATOM 1643 O O . GLU A 1 217 ? 48.112 10.550 -51.151 1.00 46.59 217 GLU A O 1
ATOM 1648 N N . GLU A 1 218 ? 48.452 11.002 -48.951 1.00 43.78 218 GLU A N 1
ATOM 1649 C CA . GLU A 1 218 ? 49.609 11.935 -48.880 1.00 43.78 218 GLU A CA 1
ATOM 1650 C C . GLU A 1 218 ? 49.457 12.832 -47.621 1.00 43.78 218 GLU A C 1
ATOM 1652 O O . GLU A 1 218 ? 48.489 13.571 -47.492 1.00 43.78 218 GLU A O 1
ATOM 1657 N N . ILE A 1 219 ? 50.203 12.565 -46.539 1.00 43.53 219 ILE A N 1
ATOM 1658 C CA . ILE A 1 219 ? 51.385 13.327 -46.065 1.00 43.53 219 ILE A CA 1
ATOM 1659 C C . ILE A 1 219 ? 51.108 14.828 -45.804 1.00 43.53 219 ILE A C 1
ATOM 1661 O O . ILE A 1 219 ? 51.127 15.625 -46.737 1.00 43.53 219 ILE A O 1
ATOM 1665 N N . TYR A 1 220 ? 50.928 15.217 -44.533 1.00 43.50 220 TYR A N 1
ATOM 1666 C CA . TYR A 1 220 ? 51.868 16.003 -43.697 1.00 43.50 220 TYR A CA 1
ATOM 1667 C C . TYR A 1 220 ? 51.289 16.221 -42.293 1.00 43.50 220 TYR A C 1
ATOM 1669 O O . TYR A 1 220 ? 50.084 16.540 -42.190 1.00 43.50 220 TYR A O 1
#

InterPro domains:
  IPR006976 VanZ-LLP1 [PF04892] (14-152)

Secondary structure (DSSP, 8-state):
-PPPPHHHHHHHHHHHHHHHHHHHHGGGG---GGG--GGG--S--EE-STTTHHHHSS-SHHHHHHHHHHHHHHHHHHHHHHHHHHHHHHHHHHHHT---GGGHHHHHHHHHHHHHHHHHHHHHHHT-S-EEHHHHHHHHHHHHHHHHHHHHH-HHHHHHHHHHHHHHHHHHHHHHHHHHHH--HHHHHHHHHHHHHHHHHTS-S---------------

Foldseek 3Di:
DFFDDLVLLVVLLVLLVVVLLCCLLCVLVDDPDPLDDNVPWQDQAEAPDPPVCVVPVVDPVNVCCVLVVLLQSLLLSLQSQLSSCVNVVVVVCVVVVHDPPDCSLVVQLVVQLVVQVVSLVCCNVVSRGYRYPSSSVSSSNSSSNNNVCNVVVDRVCSVVSSVVSVVVSVVSVVCVVCVVVPDPPVVVVVVVVVVVVVVVVPDDDDDDDDDDDDDDDDDD

Nearest PDB structures (foldseek):
  7ac6-assembly1_A  TM=2.245E-01  e=5.064E+00  Streptococcus thermophilus LMG 18311

Solvent-accessible surface area (backbone atoms only — not comparable to full-atom values): 12249 Å² total; per-residue (Å²): 122,81,58,70,55,51,66,58,34,48,52,24,41,52,45,32,48,52,48,49,51,45,56,68,50,45,49,70,76,57,68,64,69,93,80,45,67,72,85,79,51,84,54,93,46,74,46,79,63,73,67,47,50,70,72,70,62,85,42,76,60,61,42,48,53,51,49,48,46,39,18,56,60,21,21,62,51,11,24,37,47,26,50,30,52,48,59,49,43,53,57,47,25,66,75,67,75,48,85,82,81,84,52,52,49,60,51,26,21,52,51,29,34,54,52,34,49,51,51,41,52,46,30,53,74,70,58,41,29,78,26,48,51,47,53,38,52,28,19,22,49,12,5,36,50,12,15,51,50,41,63,73,63,33,56,68,48,50,48,55,54,38,50,53,32,42,50,51,34,50,52,50,50,49,47,65,72,41,46,84,77,75,56,65,73,70,62,60,54,50,57,53,50,51,53,52,49,56,59,57,70,73,51,80,95,77,84,77,87,81,79,88,83,85,84,77,93,80,92,134

Mean predicted aligned error: 12.93 Å

Organism: NCBI:txid931089